Protein AF-A0A0D2E0C4-F1 (afdb_monomer_lite)

Secondary structure (DSSP, 8-state):
----------------------HHHHHHHHHHHH---HHHHHHHHHH-TT-HHHHHHHHHHHHHTSHHHHHHHHHHHHHHHHHHHHHHHHHHHHHHHTTSTT--HHHHHHHHHHHHHHHHHHHHHHHHHHHHHHHHH-GGGGGSHHHHHHHHHHHHHHHHHHHHHHSS-GGGHHHHHHHHHHHHHHHHHHHHHHHHHHHHHHHHHHHHHHHHHHHHHHHHHHHHHHHHHHHHHHHHHTTSS------------------

Sequence (259 aa):
MADGERQPLIRSTPNTPLAPLLPSDRRFITALHRSEDFIACHVQKIHGADSWVWGLRHNLQRFLSSKWGHYFVIVLVAADISCIFADFLVSLHICEHGGDQGFDLHTWSQVNDVLGYMSLVFSCLFMAELLGSVFAFGFHYFATPFHTFDALVIITAFVIDLVLRAGPLEEAGSLVVVLRLWRVFKIIEEFSSGAEDELAELQERIEVLEKQKDDARKENEQLQMQLRLRSRGAGADGHMDGHAVHHGTTMPDGDGEAR

pLDDT: mean 72.2, std 17.62, range [35.94, 94.38]

Structure (mmCIF, N/CA/C/O backbone):
data_AF-A0A0D2E0C4-F1
#
_entry.id   AF-A0A0D2E0C4-F1
#
loop_
_atom_site.group_PDB
_atom_site.id
_atom_site.type_symbol
_atom_site.label_atom_id
_atom_site.label_alt_id
_atom_site.label_comp_id
_atom_site.label_asym_id
_atom_site.label_entity_id
_atom_site.label_seq_id
_atom_site.pdbx_PDB_ins_code
_atom_site.Cartn_x
_atom_site.Cartn_y
_atom_site.Cartn_z
_atom_site.occupancy
_atom_site.B_iso_or_equiv
_atom_site.auth_seq_id
_atom_site.auth_comp_id
_atom_site.auth_asym_id
_atom_site.auth_atom_id
_atom_site.pdbx_PDB_model_num
ATOM 1 N N . MET A 1 1 ? -62.879 -35.000 3.141 1.00 37.00 1 MET A N 1
ATOM 2 C CA . MET A 1 1 ? -62.308 -34.039 2.173 1.00 37.00 1 MET A CA 1
ATOM 3 C C . MET A 1 1 ? -61.812 -32.870 3.016 1.00 37.00 1 MET A C 1
ATOM 5 O O . MET A 1 1 ? -62.654 -32.207 3.596 1.00 37.00 1 MET A O 1
ATOM 9 N N . ALA A 1 2 ? -60.556 -32.901 3.485 1.00 39.12 2 ALA A N 1
ATOM 10 C CA . ALA A 1 2 ? -59.333 -32.451 2.782 1.00 39.12 2 ALA A CA 1
ATOM 11 C C . ALA A 1 2 ? -59.373 -30.923 2.575 1.00 39.12 2 ALA A C 1
ATOM 13 O O . ALA A 1 2 ? -60.381 -30.442 2.077 1.00 39.12 2 ALA A O 1
ATOM 14 N N . ASP A 1 3 ? -58.390 -30.084 2.901 1.00 39.53 3 ASP A N 1
ATOM 15 C CA . ASP A 1 3 ? -56.987 -30.175 3.358 1.00 39.53 3 ASP A CA 1
ATOM 16 C C . ASP A 1 3 ? -56.659 -28.703 3.767 1.00 39.53 3 ASP A C 1
ATOM 18 O O . ASP A 1 3 ? -57.180 -27.786 3.139 1.00 39.53 3 ASP A O 1
ATOM 22 N N . GLY A 1 4 ? -55.976 -28.336 4.852 1.00 36.69 4 GLY A N 1
ATOM 23 C CA . GLY A 1 4 ? -54.588 -28.673 5.152 1.00 36.69 4 GLY A CA 1
ATOM 24 C C . GLY A 1 4 ? -53.669 -27.463 4.921 1.00 36.69 4 GLY A C 1
ATOM 25 O O . GLY A 1 4 ? -52.863 -27.474 3.996 1.00 36.69 4 GLY A O 1
ATOM 26 N N . GLU A 1 5 ? -53.763 -26.420 5.759 1.00 44.31 5 GLU A N 1
ATOM 27 C CA . GLU A 1 5 ? -52.695 -25.413 5.875 1.00 44.31 5 GLU A CA 1
ATOM 28 C C . GLU A 1 5 ? -51.455 -26.102 6.474 1.00 44.31 5 GLU A C 1
ATOM 30 O O . GLU A 1 5 ? -51.445 -26.486 7.645 1.00 44.31 5 GLU A O 1
ATOM 35 N N . ARG A 1 6 ? -50.410 -26.315 5.667 1.00 39.69 6 ARG A N 1
ATOM 36 C CA . ARG A 1 6 ? -49.101 -26.779 6.144 1.00 39.69 6 ARG A CA 1
ATOM 37 C C . ARG A 1 6 ? -48.140 -25.599 6.248 1.00 39.69 6 ARG A C 1
ATOM 39 O O . ARG A 1 6 ? -47.428 -25.294 5.297 1.00 39.69 6 ARG A O 1
ATOM 46 N N . GLN A 1 7 ? -48.062 -25.002 7.433 1.00 44.81 7 GLN A N 1
ATOM 47 C CA . GLN A 1 7 ? -46.844 -24.330 7.889 1.00 44.81 7 GLN A CA 1
ATOM 48 C C . GLN A 1 7 ? -45.914 -25.393 8.504 1.00 44.81 7 GLN A C 1
ATOM 50 O O . GLN A 1 7 ? -46.375 -26.200 9.318 1.00 44.81 7 GLN A O 1
ATOM 55 N N . PRO A 1 8 ? -44.626 -25.471 8.125 1.00 39.41 8 PRO A N 1
ATOM 56 C CA . PRO A 1 8 ? -43.719 -26.441 8.717 1.00 39.41 8 PRO A CA 1
ATOM 57 C C . PRO A 1 8 ? -43.347 -26.026 10.148 1.00 39.41 8 PRO A C 1
ATOM 59 O O . PRO A 1 8 ? -42.663 -25.032 10.379 1.00 39.41 8 PRO A O 1
ATOM 62 N N . LEU A 1 9 ? -43.799 -26.840 11.105 1.00 37.91 9 LEU A N 1
ATOM 63 C CA . LEU A 1 9 ? -43.365 -26.882 12.500 1.00 37.91 9 LEU A CA 1
ATOM 64 C C . LEU A 1 9 ? -41.832 -26.977 12.589 1.00 37.91 9 LEU A C 1
ATOM 66 O O . LEU A 1 9 ? -41.257 -28.054 12.413 1.00 37.91 9 LEU A O 1
ATOM 70 N N . ILE A 1 10 ? -41.169 -25.870 12.929 1.00 41.84 10 ILE A N 1
ATOM 71 C CA . ILE A 1 10 ? -39.807 -25.912 13.469 1.00 41.84 10 ILE A CA 1
ATOM 72 C C . ILE A 1 10 ? -39.918 -26.497 14.876 1.00 41.84 10 ILE A C 1
ATOM 74 O O . ILE A 1 10 ? -40.327 -25.842 15.833 1.00 41.84 10 ILE A O 1
ATOM 78 N N . ARG A 1 11 ? -39.602 -27.787 14.968 1.00 35.94 11 ARG A N 1
ATOM 79 C CA . ARG A 1 11 ? -39.507 -28.564 16.199 1.00 35.94 11 ARG A CA 1
ATOM 80 C C . ARG A 1 11 ? -38.418 -27.958 17.089 1.00 35.94 11 ARG A C 1
ATOM 82 O O . ARG A 1 11 ? -37.237 -28.217 16.884 1.00 35.94 11 ARG A O 1
ATOM 89 N N . SER A 1 12 ? -38.812 -27.164 18.077 1.00 38.31 12 SER A N 1
ATOM 90 C CA . SER A 1 12 ? -37.936 -26.725 19.159 1.00 38.31 12 SER A CA 1
ATOM 91 C C . SER A 1 12 ? -37.603 -27.924 20.050 1.00 38.31 12 SER A C 1
ATOM 93 O O . SER A 1 12 ? -38.413 -28.389 20.848 1.00 38.31 12 SER A O 1
ATOM 95 N N . THR A 1 13 ? -36.403 -28.475 19.888 1.00 38.06 13 THR A N 1
ATOM 96 C CA . THR A 1 13 ? -35.820 -29.408 20.855 1.00 38.06 13 THR A CA 1
ATOM 97 C C . THR A 1 13 ? -35.270 -28.605 22.037 1.00 38.06 13 THR A C 1
ATOM 99 O O . THR A 1 13 ? -34.376 -27.783 21.822 1.00 38.06 13 THR A O 1
ATOM 102 N N . PRO A 1 14 ? -35.757 -28.801 23.274 1.00 50.56 14 PRO A N 1
ATOM 103 C CA . PRO A 1 14 ? -35.136 -28.218 24.449 1.00 50.56 14 PRO A CA 1
ATOM 104 C C . PRO A 1 14 ? -33.983 -29.127 24.893 1.00 50.56 14 PRO A C 1
ATOM 106 O O . PRO A 1 14 ? -34.123 -30.349 24.876 1.00 50.56 14 PRO A O 1
ATOM 109 N N . ASN A 1 15 ? -32.886 -28.517 25.344 1.00 40.34 15 ASN A N 1
ATOM 110 C CA . ASN A 1 15 ? -31.686 -29.133 25.936 1.00 40.34 15 ASN A CA 1
ATOM 111 C C . ASN A 1 15 ? -30.511 -29.406 24.983 1.00 40.34 15 ASN A C 1
ATOM 113 O O . ASN A 1 15 ? -30.126 -30.548 24.754 1.00 40.34 15 ASN A O 1
ATOM 117 N N . THR A 1 16 ? -29.841 -28.326 24.579 1.00 39.28 16 THR A N 1
ATOM 118 C CA . THR A 1 16 ? -28.377 -28.335 24.452 1.00 39.28 16 THR A CA 1
ATOM 119 C C . THR A 1 16 ? -27.851 -27.198 25.331 1.00 39.28 16 THR A C 1
ATOM 121 O O . THR A 1 16 ? -28.257 -26.055 25.104 1.00 39.28 16 THR A O 1
ATOM 124 N N . PRO A 1 17 ? -27.015 -27.449 26.356 1.00 40.09 17 PRO A N 1
ATOM 125 C CA . PRO A 1 17 ? -26.375 -26.371 27.097 1.00 40.09 17 PRO A CA 1
ATOM 126 C C . PRO A 1 17 ? -25.483 -25.599 26.122 1.00 40.09 17 PRO A C 1
ATOM 128 O O . PRO A 1 17 ? -24.488 -26.121 25.622 1.00 40.09 17 PRO A O 1
ATOM 131 N N . LEU A 1 18 ? -25.898 -24.375 25.796 1.00 46.81 18 LEU A N 1
ATOM 132 C CA . LEU A 1 18 ? -25.139 -23.458 24.962 1.00 46.81 18 LEU A CA 1
ATOM 133 C C . LEU A 1 18 ? -23.842 -23.150 25.719 1.00 46.81 18 LEU A C 1
ATOM 135 O O . LEU A 1 18 ? -23.865 -22.437 26.724 1.00 46.81 18 LEU A O 1
ATOM 139 N N . ALA A 1 19 ? -22.726 -23.740 25.291 1.00 48.12 19 ALA A N 1
ATOM 140 C CA . ALA A 1 19 ? -21.418 -23.366 25.807 1.00 48.12 19 ALA A CA 1
ATOM 141 C C . ALA A 1 19 ? -21.258 -21.840 25.657 1.00 48.12 19 ALA A C 1
ATOM 143 O O . ALA A 1 19 ? -21.639 -21.299 24.612 1.00 48.12 19 ALA A O 1
ATOM 144 N N . PRO A 1 20 ? -20.753 -21.123 26.677 1.00 53.50 20 PRO A N 1
ATOM 145 C CA . PRO A 1 20 ? -20.540 -19.690 26.566 1.00 53.50 20 PRO A CA 1
ATOM 146 C C . PRO A 1 20 ? -19.490 -19.449 25.480 1.00 53.50 20 PRO A C 1
ATOM 148 O O . PRO A 1 20 ? -18.313 -19.756 25.655 1.00 53.50 20 PRO A O 1
ATOM 151 N N . LEU A 1 21 ? -19.947 -18.955 24.329 1.00 48.81 21 LEU A N 1
ATOM 152 C CA . LEU A 1 21 ? -19.091 -18.548 23.220 1.00 48.81 21 LEU A CA 1
ATOM 153 C C . LEU A 1 21 ? -18.062 -17.538 23.735 1.00 48.81 21 LEU A C 1
ATOM 155 O O . LEU A 1 21 ? -18.414 -16.610 24.470 1.00 48.81 21 LEU A O 1
ATOM 159 N N . LEU A 1 22 ? -16.801 -17.713 23.337 1.00 54.25 22 LEU A N 1
ATOM 160 C CA . LEU A 1 22 ? -15.751 -16.751 23.644 1.00 54.25 22 LEU A CA 1
ATOM 161 C C . LEU A 1 22 ? -16.148 -15.365 23.098 1.00 54.25 22 LEU A C 1
ATOM 163 O O . LEU A 1 22 ? -16.785 -15.280 22.043 1.00 54.25 22 LEU A O 1
ATOM 167 N N . PRO A 1 23 ? -15.769 -14.260 23.766 1.00 51.91 23 PRO A N 1
ATOM 168 C CA . PRO A 1 23 ? -16.080 -12.910 23.294 1.00 51.91 23 PRO A CA 1
ATOM 169 C C . PRO A 1 23 ? -15.618 -12.647 21.851 1.00 51.91 23 PRO A C 1
ATOM 171 O O . PRO A 1 23 ? -16.303 -11.942 21.112 1.00 51.91 23 PRO A O 1
ATOM 174 N N . SER A 1 24 ? -14.510 -13.271 21.429 1.00 49.31 24 SER A N 1
ATOM 175 C CA . SER A 1 24 ? -13.998 -13.244 20.053 1.00 49.31 24 SER A CA 1
ATOM 176 C C . SER A 1 24 ? -14.966 -13.872 19.048 1.00 49.31 24 SER A C 1
ATOM 178 O O . SER A 1 24 ? -15.249 -13.274 18.013 1.00 49.31 24 SER A O 1
ATOM 180 N N . ASP A 1 25 ? -15.535 -15.032 19.379 1.00 48.97 25 ASP A N 1
ATOM 181 C CA . ASP A 1 25 ? -16.479 -15.750 18.516 1.00 48.97 25 ASP A CA 1
ATOM 182 C C . ASP A 1 25 ? -17.815 -15.019 18.455 1.00 48.97 25 ASP A C 1
ATOM 184 O O . ASP A 1 25 ? -18.460 -14.964 17.411 1.00 48.97 25 ASP A O 1
ATOM 188 N N . ARG A 1 26 ? -18.215 -14.388 19.565 1.00 56.12 26 ARG A N 1
ATOM 189 C CA . ARG A 1 26 ? -19.420 -13.564 19.610 1.00 56.12 26 ARG A CA 1
ATOM 190 C C . ARG A 1 26 ? -19.282 -12.345 18.703 1.00 56.12 26 ARG A C 1
ATOM 192 O O . ARG A 1 26 ? -20.197 -12.111 17.924 1.00 56.12 26 ARG A O 1
ATOM 199 N N . ARG A 1 27 ? -18.140 -11.638 18.750 1.00 55.59 27 ARG A N 1
ATOM 200 C CA . ARG A 1 27 ? -17.817 -10.509 17.853 1.00 55.59 27 ARG A CA 1
ATOM 201 C C . ARG A 1 27 ? -17.739 -10.949 16.387 1.00 55.59 27 ARG A C 1
ATOM 203 O O . ARG A 1 27 ? -18.267 -10.253 15.527 1.00 55.59 27 ARG A O 1
ATOM 210 N N . PHE A 1 28 ? -17.154 -12.113 16.105 1.00 53.31 28 PHE A N 1
ATOM 211 C CA . PHE A 1 28 ? -17.089 -12.689 14.758 1.00 53.31 28 PHE A CA 1
ATOM 212 C C . PHE A 1 28 ? -18.483 -13.025 14.202 1.00 53.31 28 PHE A C 1
ATOM 214 O O . PHE A 1 28 ? -18.795 -12.686 13.062 1.00 53.31 28 PHE A O 1
ATOM 221 N N . ILE A 1 29 ? -19.360 -13.621 15.019 1.00 51.50 29 ILE A N 1
ATOM 222 C CA . ILE A 1 29 ? -20.739 -13.955 14.632 1.00 51.50 29 ILE A CA 1
ATOM 223 C C . ILE A 1 29 ? -21.597 -12.692 14.463 1.00 51.50 29 ILE A C 1
ATOM 225 O O . ILE A 1 29 ? -22.372 -12.619 13.511 1.00 51.50 29 ILE A O 1
ATOM 229 N N . THR A 1 30 ? -21.459 -11.669 15.317 1.00 51.22 30 THR A N 1
ATOM 230 C CA . THR A 1 30 ? -22.164 -10.391 15.100 1.00 51.22 30 THR A CA 1
ATOM 231 C C . THR A 1 30 ? -21.617 -9.604 13.914 1.00 51.22 30 THR A C 1
ATOM 233 O O . THR A 1 30 ? -22.407 -8.952 13.238 1.00 51.22 30 THR A O 1
ATOM 236 N N . ALA A 1 31 ? -20.318 -9.684 13.607 1.00 52.56 31 ALA A N 1
ATOM 237 C CA . ALA A 1 31 ? -19.752 -9.117 12.381 1.00 52.56 31 ALA A CA 1
ATOM 238 C C . ALA A 1 31 ? -20.298 -9.826 11.128 1.00 52.56 31 ALA A C 1
ATOM 240 O O . ALA A 1 31 ? -20.704 -9.164 10.176 1.00 52.56 31 ALA A O 1
ATOM 241 N N . LEU A 1 32 ? -20.410 -11.159 11.165 1.00 47.16 32 LEU A N 1
ATOM 242 C CA . LEU A 1 32 ? -21.036 -11.953 10.102 1.00 47.16 32 LEU A CA 1
ATOM 243 C C . LEU A 1 32 ? -22.525 -11.628 9.916 1.00 47.16 32 LEU A C 1
ATOM 245 O O . LEU A 1 32 ? -22.989 -11.538 8.787 1.00 47.16 32 LEU A O 1
ATOM 249 N N . HIS A 1 33 ? -23.277 -11.432 11.002 1.00 46.91 33 HIS A N 1
ATOM 250 C CA . HIS A 1 33 ? -24.722 -11.176 10.940 1.00 46.91 33 HIS A CA 1
ATOM 251 C C . HIS A 1 33 ? -25.076 -9.708 10.628 1.00 46.91 33 HIS A C 1
ATOM 253 O O . HIS A 1 33 ? -26.214 -9.410 10.271 1.00 46.91 33 HIS A O 1
ATOM 259 N N . ARG A 1 34 ? -24.121 -8.778 10.776 1.00 46.72 34 ARG A N 1
ATOM 260 C CA . ARG A 1 34 ? -24.272 -7.352 10.428 1.00 46.72 34 ARG A CA 1
ATOM 261 C C . ARG A 1 34 ? -23.794 -7.020 9.008 1.00 46.72 34 ARG A C 1
ATOM 263 O O . ARG A 1 34 ? -24.075 -5.933 8.513 1.00 46.72 34 ARG A O 1
ATOM 270 N N . SER A 1 35 ? -23.102 -7.950 8.356 1.00 45.84 35 SER A N 1
ATOM 271 C CA . SER A 1 35 ? -22.686 -7.856 6.959 1.00 45.84 35 SER A CA 1
ATOM 272 C C . SER A 1 35 ? -23.867 -8.185 6.034 1.00 45.84 35 SER A C 1
ATOM 274 O O . SER A 1 35 ? -23.939 -9.246 5.419 1.00 45.84 35 SER A O 1
ATOM 276 N N . GLU A 1 36 ? -24.819 -7.258 5.897 1.00 49.66 36 GLU A N 1
ATOM 277 C CA . GLU A 1 36 ? -25.631 -7.178 4.673 1.00 49.66 36 GLU A CA 1
ATOM 278 C C . GLU A 1 36 ? -24.767 -6.595 3.544 1.00 49.66 36 GLU A C 1
ATOM 280 O O . GLU A 1 36 ? -25.018 -5.519 2.999 1.00 49.66 36 GLU A O 1
ATOM 285 N N . ASP A 1 37 ? -23.688 -7.296 3.203 1.00 55.41 37 ASP A N 1
ATOM 286 C CA . ASP A 1 37 ? -22.802 -6.888 2.127 1.00 55.41 37 ASP A CA 1
ATOM 287 C C . ASP A 1 37 ? -23.529 -7.099 0.800 1.00 55.41 37 ASP A C 1
ATOM 289 O O . ASP A 1 37 ? -23.698 -8.226 0.327 1.00 55.41 37 ASP A O 1
ATOM 293 N N . PHE A 1 38 ? -23.909 -6.002 0.146 1.00 51.91 38 PHE A N 1
ATOM 294 C CA . PHE A 1 38 ? -24.471 -6.015 -1.207 1.00 51.91 38 PHE A CA 1
ATOM 295 C C . PHE A 1 38 ? -23.622 -6.864 -2.174 1.00 51.91 38 PHE A C 1
ATOM 297 O O . PHE A 1 38 ? -24.174 -7.583 -3.001 1.00 51.91 38 PHE A O 1
ATOM 304 N N . ILE A 1 39 ? -22.288 -6.875 -2.019 1.00 55.22 39 ILE A N 1
ATOM 305 C CA . ILE A 1 39 ? -21.378 -7.741 -2.789 1.00 55.22 39 ILE A CA 1
ATOM 306 C C . ILE A 1 39 ? -21.570 -9.222 -2.448 1.00 55.22 39 ILE A C 1
ATOM 308 O O . ILE A 1 39 ? -21.606 -10.036 -3.362 1.00 55.22 39 ILE A O 1
ATOM 312 N N . ALA A 1 40 ? -21.709 -9.598 -1.175 1.00 55.16 40 ALA A N 1
ATOM 313 C CA . ALA A 1 40 ? -21.922 -10.993 -0.789 1.00 55.16 40 ALA A CA 1
ATOM 314 C C . ALA A 1 40 ? -23.257 -11.513 -1.340 1.00 55.16 40 ALA A C 1
ATOM 316 O O . ALA A 1 40 ? -23.298 -12.583 -1.945 1.00 55.16 40 ALA A O 1
ATOM 317 N N . CYS A 1 41 ? -24.317 -10.705 -1.240 1.00 55.56 41 CYS A N 1
ATOM 318 C CA . CYS A 1 41 ? -25.621 -11.018 -1.816 1.00 55.56 41 CYS A CA 1
ATOM 319 C C . CYS A 1 41 ? -25.558 -11.092 -3.352 1.00 55.56 41 CYS A C 1
ATOM 321 O O . CYS A 1 41 ? -26.089 -12.027 -3.944 1.00 55.56 41 CYS A O 1
ATOM 323 N N . HIS A 1 42 ? -24.852 -10.172 -4.017 1.00 59.91 42 HIS A N 1
ATOM 324 C CA . HIS A 1 42 ? -24.729 -10.144 -5.478 1.00 59.91 42 HIS A CA 1
ATOM 325 C C . HIS A 1 42 ? -23.837 -11.271 -6.026 1.00 59.91 42 HIS A C 1
ATOM 327 O O . HIS A 1 42 ? -24.188 -11.910 -7.013 1.00 59.91 42 HIS A O 1
ATOM 333 N N . VAL A 1 43 ? -22.719 -11.585 -5.365 1.00 57.78 43 VAL A N 1
ATOM 334 C CA . VAL A 1 43 ? -21.838 -12.712 -5.721 1.00 57.78 43 VAL A CA 1
ATOM 335 C C . VAL A 1 43 ? -22.563 -14.036 -5.506 1.00 57.78 43 VAL A C 1
ATOM 337 O O . VAL A 1 43 ? -22.545 -14.880 -6.397 1.00 57.78 43 VAL A O 1
ATOM 340 N N . GLN A 1 44 ? -23.266 -14.205 -4.385 1.00 57.34 44 GLN A N 1
ATOM 341 C CA . GLN A 1 44 ? -24.061 -15.406 -4.126 1.00 57.34 44 GLN A CA 1
ATOM 342 C C . GLN A 1 44 ? -25.241 -15.537 -5.101 1.00 57.34 44 GLN A C 1
ATOM 344 O O . GLN A 1 44 ? -25.545 -16.640 -5.547 1.00 57.34 44 GLN A O 1
ATOM 349 N N . LYS A 1 45 ? -25.863 -14.418 -5.490 1.00 56.25 45 LYS A N 1
ATOM 350 C CA . LYS A 1 45 ? -26.969 -14.375 -6.456 1.00 56.25 45 LYS A CA 1
ATOM 351 C C . LYS A 1 45 ? -26.531 -14.632 -7.901 1.00 56.25 45 LYS A C 1
ATOM 353 O O . LYS A 1 45 ? -27.318 -15.191 -8.656 1.00 56.25 45 LYS A O 1
ATOM 358 N N . ILE A 1 46 ? -25.313 -14.241 -8.291 1.00 59.00 46 ILE A N 1
ATOM 359 C CA . ILE A 1 46 ? -24.796 -14.448 -9.656 1.00 59.00 46 ILE A CA 1
ATOM 360 C C . ILE A 1 46 ? -24.059 -15.782 -9.800 1.00 59.00 46 ILE A C 1
ATOM 362 O O . ILE A 1 46 ? -24.215 -16.443 -10.820 1.00 59.00 46 ILE A O 1
ATOM 366 N N . HIS A 1 47 ? -23.250 -16.178 -8.816 1.00 58.28 47 HIS A N 1
ATOM 367 C CA . HIS A 1 47 ? -22.340 -17.319 -8.950 1.00 58.28 47 HIS A CA 1
ATOM 368 C C . HIS A 1 47 ? -22.725 -18.544 -8.098 1.00 58.28 47 HIS A C 1
ATOM 370 O O . HIS A 1 47 ? -22.197 -19.624 -8.343 1.00 58.28 47 HIS A O 1
ATOM 376 N N . GLY A 1 48 ? -23.655 -18.425 -7.143 1.00 50.31 48 GLY A N 1
ATOM 377 C CA . GLY A 1 48 ? -24.027 -19.523 -6.241 1.00 50.31 48 GLY A CA 1
ATOM 378 C C . GLY A 1 48 ? -22.991 -19.789 -5.136 1.00 50.31 48 GLY A C 1
ATOM 379 O O . GLY A 1 48 ? -21.831 -19.389 -5.235 1.00 50.31 48 GLY A O 1
ATOM 380 N N . ALA A 1 49 ? -23.420 -20.453 -4.057 1.00 54.69 49 ALA A N 1
ATOM 381 C CA . ALA A 1 49 ? -22.598 -20.708 -2.863 1.00 54.69 49 ALA A CA 1
ATOM 382 C C . ALA A 1 49 ? -21.393 -21.639 -3.117 1.00 54.69 49 ALA A C 1
ATOM 384 O O . ALA A 1 49 ? -20.418 -21.594 -2.372 1.00 54.69 49 ALA A O 1
ATOM 385 N N . ASP A 1 50 ? -21.432 -22.417 -4.203 1.00 55.69 50 ASP A N 1
ATOM 386 C CA . ASP A 1 50 ? -20.393 -23.389 -4.572 1.00 55.69 50 ASP A CA 1
ATOM 387 C C . ASP A 1 50 ? -19.338 -22.806 -5.533 1.00 55.69 50 ASP A C 1
ATOM 389 O O . ASP A 1 50 ? -18.469 -23.518 -6.039 1.00 55.69 50 ASP A O 1
ATOM 393 N N . SER A 1 51 ? -19.408 -21.504 -5.825 1.00 61.56 51 SER A N 1
ATOM 394 C CA . SER A 1 51 ? -18.486 -20.857 -6.755 1.00 61.56 51 SER A CA 1
ATOM 395 C C . SER A 1 51 ? -17.092 -20.670 -6.168 1.00 61.56 51 SER A C 1
ATOM 397 O O . SER A 1 51 ? -16.918 -20.201 -5.040 1.00 61.56 51 SER A O 1
ATOM 399 N N . TRP A 1 52 ? -16.081 -20.916 -7.004 1.00 62.53 52 TRP A N 1
ATOM 400 C CA . TRP A 1 52 ? -14.674 -20.619 -6.723 1.00 62.53 52 TRP A CA 1
ATOM 401 C C . TRP A 1 52 ? -14.454 -19.175 -6.244 1.00 62.53 52 TRP A C 1
ATOM 403 O O . TRP A 1 52 ? -13.606 -18.933 -5.392 1.00 62.53 52 TRP A O 1
ATOM 413 N N . VAL A 1 53 ? -15.270 -18.230 -6.718 1.00 65.12 53 VAL A N 1
ATOM 414 C CA . VAL A 1 53 ? -15.228 -16.812 -6.325 1.00 65.12 53 VAL A CA 1
ATOM 415 C C . VAL A 1 53 ? -15.578 -16.622 -4.843 1.00 65.12 53 VAL A C 1
ATOM 417 O O . VAL A 1 53 ? -14.967 -15.800 -4.160 1.00 65.12 53 VAL A O 1
ATOM 420 N N . TRP A 1 54 ? -16.525 -17.408 -4.321 1.00 63.62 54 TRP A N 1
ATOM 421 C CA . TRP A 1 54 ? -16.924 -17.365 -2.913 1.00 63.62 54 TRP A CA 1
ATOM 422 C C . TRP A 1 54 ? -15.843 -17.986 -2.015 1.00 63.62 54 TRP A C 1
ATOM 424 O O . TRP A 1 54 ? -15.484 -17.418 -0.983 1.00 63.62 54 TRP A O 1
ATOM 434 N N . GLY A 1 55 ? -15.233 -19.091 -2.462 1.00 64.50 55 GLY A N 1
ATOM 435 C CA . GLY A 1 55 ? -14.071 -19.696 -1.800 1.00 64.50 55 GLY A CA 1
ATOM 436 C C . GLY A 1 55 ? -12.836 -18.785 -1.797 1.00 64.50 55 GLY A C 1
ATOM 437 O O . GLY A 1 55 ? -12.167 -18.654 -0.771 1.00 64.50 55 GLY A O 1
ATOM 438 N N . LEU A 1 56 ? -12.566 -18.097 -2.912 1.00 70.56 56 LEU A N 1
ATOM 439 C CA . LEU A 1 56 ? -11.485 -17.117 -3.020 1.00 70.56 56 LEU A CA 1
ATOM 440 C C . LEU A 1 56 ? -11.710 -15.941 -2.065 1.00 70.56 56 LEU A C 1
ATOM 442 O O . LEU A 1 56 ? -10.774 -15.565 -1.365 1.00 70.56 56 LEU A O 1
ATOM 446 N N . ARG A 1 57 ? -12.944 -15.420 -1.964 1.00 70.19 57 ARG A N 1
ATOM 447 C CA . ARG A 1 57 ? -13.308 -14.368 -0.996 1.00 70.19 57 ARG A CA 1
ATOM 448 C C . ARG A 1 57 ? -13.018 -14.800 0.434 1.00 70.19 57 ARG A C 1
ATOM 450 O O . ARG A 1 57 ? -12.366 -14.069 1.170 1.00 70.19 57 ARG A O 1
ATOM 457 N N . HIS A 1 58 ? -13.483 -15.987 0.819 1.00 67.69 58 HIS A N 1
ATOM 458 C CA . HIS A 1 58 ? -13.340 -16.477 2.187 1.00 67.69 58 HIS A CA 1
ATOM 459 C C . HIS A 1 58 ? -11.869 -16.728 2.555 1.00 67.69 58 HIS A C 1
ATOM 461 O O . HIS A 1 58 ? -11.444 -16.422 3.669 1.00 67.69 58 HIS A O 1
ATOM 467 N N . ASN A 1 59 ? -11.068 -17.219 1.603 1.00 71.00 59 ASN A N 1
ATOM 468 C CA . ASN A 1 59 ? -9.625 -17.383 1.777 1.00 71.00 59 ASN A CA 1
ATOM 469 C C . ASN A 1 59 ? -8.888 -16.041 1.855 1.00 71.00 59 ASN A C 1
ATOM 471 O O . ASN A 1 59 ? -8.037 -15.885 2.728 1.00 71.00 59 ASN A O 1
ATOM 475 N N . LEU A 1 60 ? -9.230 -15.066 1.006 1.00 70.19 60 LEU A N 1
ATOM 476 C CA . LEU A 1 60 ? -8.662 -13.714 1.064 1.00 70.19 60 LEU A CA 1
ATOM 477 C C . LEU A 1 60 ? -9.005 -13.020 2.375 1.00 70.19 60 LEU A C 1
ATOM 479 O O . LEU A 1 60 ? -8.131 -12.434 2.995 1.00 70.19 60 LEU A O 1
ATOM 483 N N . GLN A 1 61 ? -10.250 -13.133 2.831 1.00 69.25 61 GLN A N 1
ATOM 484 C CA . GLN A 1 61 ? -10.683 -12.560 4.099 1.00 69.25 61 GLN A CA 1
ATOM 485 C C . GLN A 1 61 ? -9.925 -13.190 5.274 1.00 69.25 61 GLN A C 1
ATOM 487 O O . GLN A 1 61 ? -9.463 -12.475 6.158 1.00 69.25 61 GLN A O 1
ATOM 492 N N . ARG A 1 62 ? -9.707 -14.513 5.256 1.00 69.44 62 ARG A N 1
ATOM 493 C CA . ARG A 1 62 ? -8.850 -15.192 6.242 1.00 69.44 62 ARG A CA 1
ATOM 494 C C . ARG A 1 62 ? -7.389 -14.760 6.165 1.00 69.44 62 ARG A C 1
ATOM 496 O O . ARG A 1 62 ? -6.740 -14.673 7.201 1.00 69.44 62 ARG A O 1
ATOM 503 N N . PHE A 1 63 ? -6.867 -14.532 4.963 1.00 75.12 63 PHE A N 1
ATOM 504 C CA . PHE A 1 63 ? -5.477 -14.137 4.752 1.00 75.12 63 PHE A CA 1
ATOM 505 C C . PHE A 1 63 ? -5.226 -12.685 5.175 1.00 75.12 63 PHE A C 1
ATOM 507 O O . PHE A 1 63 ? -4.313 -12.437 5.956 1.00 75.12 63 PHE A O 1
ATOM 514 N N . LEU A 1 64 ? -6.075 -11.752 4.738 1.00 72.38 64 LEU A N 1
ATOM 515 C CA . LEU A 1 64 ? -6.003 -10.325 5.066 1.00 72.38 64 LEU A CA 1
ATOM 516 C C . LEU A 1 64 ? -6.311 -10.045 6.539 1.00 72.38 64 LEU A C 1
ATOM 518 O O . LEU A 1 64 ? -5.669 -9.196 7.136 1.00 72.38 64 LEU A O 1
ATOM 522 N N . SER A 1 65 ? -7.232 -10.796 7.154 1.00 67.50 65 SER A N 1
ATOM 523 C CA . SER A 1 65 ? -7.505 -10.700 8.597 1.00 67.50 65 SER A CA 1
ATOM 524 C C . SER A 1 65 ? -6.424 -11.366 9.463 1.00 67.50 65 SER A C 1
ATOM 526 O O . SER A 1 65 ? -6.484 -11.286 10.691 1.00 67.50 65 SER A O 1
ATOM 528 N N . SER A 1 66 ? -5.472 -12.082 8.861 1.00 76.94 66 SER A N 1
ATOM 529 C CA . SER A 1 66 ? -4.399 -12.760 9.582 1.00 76.94 66 SER A CA 1
ATOM 530 C C . SER A 1 66 ? -3.185 -11.851 9.734 1.00 76.94 66 SER A C 1
ATOM 532 O O . SER A 1 66 ? -2.880 -11.031 8.871 1.00 76.94 66 SER A O 1
ATOM 534 N N . LYS A 1 67 ? -2.400 -12.086 10.791 1.00 75.31 67 LYS A N 1
ATOM 535 C CA . LYS A 1 67 ? -1.087 -11.446 10.998 1.00 75.31 67 LYS A CA 1
ATOM 536 C C . LYS A 1 67 ? -0.184 -11.593 9.771 1.00 75.31 67 LYS A C 1
ATOM 538 O O . LYS A 1 67 ? 0.566 -10.685 9.442 1.00 75.31 67 LYS A O 1
ATOM 543 N N . TRP A 1 68 ? -0.299 -12.720 9.069 1.00 75.88 68 TRP A N 1
ATOM 544 C CA . TRP A 1 68 ? 0.442 -12.982 7.838 1.00 75.88 68 TRP A CA 1
ATOM 545 C C . TRP A 1 68 ? 0.098 -12.014 6.699 1.00 75.88 68 TRP A C 1
ATOM 547 O O . TRP A 1 68 ? 1.006 -11.630 5.970 1.00 75.88 68 TRP A O 1
ATOM 557 N N . GLY A 1 69 ? -1.164 -11.586 6.572 1.00 77.56 69 GLY A N 1
ATOM 558 C CA . GLY A 1 69 ? -1.583 -10.594 5.580 1.00 77.56 69 GLY A CA 1
ATOM 559 C C . GLY A 1 69 ? -0.948 -9.230 5.839 1.00 77.56 69 GLY A C 1
ATOM 560 O O . GLY A 1 69 ? -0.332 -8.666 4.942 1.00 77.56 69 GLY A O 1
ATOM 561 N N . HIS A 1 70 ? -0.985 -8.749 7.085 1.00 82.25 70 HIS A N 1
ATOM 562 C CA . HIS A 1 70 ? -0.336 -7.485 7.455 1.00 82.25 70 HIS A CA 1
ATOM 563 C C . HIS A 1 70 ? 1.181 -7.507 7.214 1.00 82.25 70 HIS A C 1
ATOM 565 O O . HIS A 1 70 ? 1.719 -6.585 6.604 1.00 82.25 70 HIS A O 1
ATOM 571 N N . TYR A 1 71 ? 1.883 -8.573 7.626 1.00 85.62 71 TYR A N 1
ATOM 572 C CA . TYR A 1 71 ? 3.318 -8.703 7.341 1.00 85.62 71 TYR A CA 1
ATOM 573 C C . TYR A 1 71 ? 3.608 -8.757 5.839 1.00 85.62 71 TYR A C 1
ATOM 575 O O . TYR A 1 71 ? 4.589 -8.166 5.395 1.00 85.62 71 TYR A O 1
ATOM 583 N N . PHE A 1 72 ? 2.761 -9.429 5.055 1.00 87.12 72 PHE A N 1
ATOM 584 C CA . PHE A 1 72 ? 2.902 -9.483 3.603 1.00 87.12 72 PHE A CA 1
ATOM 585 C C . PHE A 1 72 ? 2.836 -8.086 2.970 1.00 87.12 72 PHE A C 1
ATOM 587 O O . PHE A 1 72 ? 3.731 -7.743 2.202 1.00 87.12 72 PHE A O 1
ATOM 594 N N . VAL A 1 73 ? 1.850 -7.263 3.342 1.00 85.94 73 VAL A N 1
ATOM 595 C CA . VAL A 1 73 ? 1.704 -5.886 2.830 1.00 85.94 73 VAL A CA 1
ATOM 596 C C . VAL A 1 73 ? 2.907 -5.018 3.202 1.00 85.94 73 VAL A C 1
ATOM 598 O O . VAL A 1 73 ? 3.478 -4.340 2.348 1.00 85.94 73 VAL A O 1
ATOM 601 N N . ILE A 1 74 ? 3.358 -5.085 4.459 1.00 88.62 74 ILE A N 1
ATOM 602 C CA . ILE A 1 74 ? 4.524 -4.323 4.932 1.00 88.62 74 ILE A CA 1
ATOM 603 C C . ILE A 1 74 ? 5.788 -4.713 4.155 1.00 88.62 74 ILE A C 1
ATOM 605 O O . ILE A 1 74 ? 6.537 -3.844 3.707 1.00 88.62 74 ILE A O 1
ATOM 609 N N . VAL A 1 75 ? 6.024 -6.015 3.971 1.00 90.56 75 VAL A N 1
ATOM 610 C CA . VAL A 1 75 ? 7.173 -6.518 3.204 1.00 90.56 75 VAL A CA 1
ATOM 611 C C . VAL A 1 75 ? 7.084 -6.088 1.740 1.00 90.56 75 VAL A C 1
ATOM 613 O O . VAL A 1 75 ? 8.099 -5.701 1.163 1.00 90.56 75 VAL A O 1
ATOM 616 N N . LEU A 1 76 ? 5.887 -6.107 1.149 1.00 90.19 76 LEU A N 1
ATOM 617 C CA . LEU A 1 76 ? 5.663 -5.697 -0.235 1.00 90.19 76 LEU A CA 1
ATOM 618 C C . LEU A 1 76 ? 5.976 -4.207 -0.443 1.00 90.19 76 LEU A C 1
ATOM 620 O O . LEU A 1 76 ? 6.705 -3.865 -1.373 1.00 90.19 76 LEU A O 1
ATOM 624 N N . VAL A 1 77 ? 5.504 -3.328 0.449 1.00 89.88 77 VAL A N 1
ATOM 625 C CA . VAL A 1 77 ? 5.816 -1.886 0.401 1.00 89.88 77 VAL A CA 1
ATOM 626 C C . VAL A 1 77 ? 7.302 -1.621 0.636 1.00 89.88 77 VAL A C 1
ATOM 628 O O . VAL A 1 77 ? 7.902 -0.820 -0.080 1.00 89.88 77 VAL A O 1
ATOM 631 N N . ALA A 1 78 ? 7.936 -2.322 1.579 1.00 91.25 78 ALA A N 1
ATOM 632 C CA . ALA A 1 78 ? 9.375 -2.194 1.799 1.00 91.25 78 ALA A CA 1
ATOM 633 C C . ALA A 1 78 ? 10.191 -2.612 0.560 1.00 91.25 78 ALA A C 1
ATOM 635 O O . ALA A 1 78 ? 11.174 -1.951 0.210 1.00 91.25 78 ALA A O 1
ATOM 636 N N . ALA A 1 79 ? 9.775 -3.681 -0.125 1.00 92.31 79 ALA A N 1
ATOM 637 C CA . ALA A 1 79 ? 10.405 -4.139 -1.358 1.00 92.31 79 ALA A CA 1
ATOM 638 C C . ALA A 1 79 ? 10.225 -3.137 -2.512 1.00 92.31 79 ALA A C 1
ATOM 640 O O . ALA A 1 79 ? 11.196 -2.870 -3.219 1.00 92.31 79 ALA A O 1
ATOM 641 N N . ASP A 1 80 ? 9.041 -2.535 -2.674 1.00 90.75 80 ASP A N 1
ATOM 642 C CA . ASP A 1 80 ? 8.801 -1.497 -3.691 1.00 90.75 80 ASP A CA 1
ATOM 643 C C . ASP A 1 80 ? 9.679 -0.263 -3.467 1.00 90.75 80 ASP A C 1
ATOM 645 O O . ASP A 1 80 ? 10.377 0.155 -4.388 1.00 90.75 80 ASP A O 1
ATOM 649 N N . ILE A 1 81 ? 9.747 0.259 -2.236 1.00 90.44 81 ILE A N 1
ATOM 650 C CA . ILE A 1 81 ? 10.622 1.398 -1.901 1.00 90.44 81 ILE A CA 1
ATOM 651 C C . ILE A 1 81 ? 12.086 1.057 -2.189 1.00 90.44 81 ILE A C 1
ATOM 653 O O . ILE A 1 81 ? 12.816 1.870 -2.755 1.00 90.44 81 ILE A O 1
ATOM 657 N N . SER A 1 82 ? 12.511 -0.159 -1.841 1.00 92.00 82 SER A N 1
ATOM 658 C CA . SER A 1 82 ? 13.870 -0.631 -2.126 1.00 92.00 82 SER A CA 1
ATOM 659 C C . SER A 1 82 ? 14.148 -0.684 -3.631 1.00 92.00 82 SER A C 1
ATOM 661 O O . SER A 1 82 ? 15.241 -0.324 -4.062 1.00 92.00 82 SER A O 1
ATOM 663 N N . CYS A 1 83 ? 13.165 -1.081 -4.443 1.00 90.75 83 CYS A N 1
ATOM 664 C CA . CYS A 1 83 ? 13.298 -1.122 -5.898 1.00 90.75 83 CYS A CA 1
ATOM 665 C C . CYS A 1 83 ? 13.307 0.272 -6.528 1.00 90.75 83 CYS A C 1
ATOM 667 O O . CYS A 1 83 ? 14.126 0.508 -7.407 1.00 90.75 83 CYS A O 1
ATOM 669 N N . ILE A 1 84 ? 12.474 1.208 -6.058 1.00 89.44 84 ILE A N 1
ATOM 670 C CA . ILE A 1 84 ? 12.528 2.620 -6.483 1.00 89.44 84 ILE A CA 1
ATOM 671 C C . ILE A 1 84 ? 13.904 3.208 -6.174 1.00 89.44 84 ILE A C 1
ATOM 673 O O . ILE A 1 84 ? 14.497 3.904 -6.995 1.00 89.44 84 ILE A O 1
ATOM 677 N N . PHE A 1 85 ? 14.430 2.922 -4.984 1.00 91.62 85 PHE A N 1
ATOM 678 C CA . PHE A 1 85 ? 15.749 3.395 -4.596 1.00 91.62 85 PHE A CA 1
ATOM 679 C C . PHE A 1 85 ? 16.850 2.792 -5.476 1.00 91.62 85 PHE A C 1
ATOM 681 O O . PHE A 1 85 ? 17.741 3.511 -5.921 1.00 91.62 85 PHE A O 1
ATOM 688 N N . ALA A 1 86 ? 16.771 1.494 -5.778 1.00 93.31 86 ALA A N 1
ATOM 689 C CA . ALA A 1 86 ? 17.697 0.844 -6.698 1.00 93.31 86 ALA A CA 1
ATOM 690 C C . ALA A 1 86 ? 17.609 1.434 -8.118 1.00 93.31 86 ALA A C 1
ATOM 692 O O . ALA A 1 86 ? 18.645 1.651 -8.738 1.00 93.31 86 ALA A O 1
ATOM 693 N N . ASP A 1 87 ? 16.406 1.748 -8.601 1.00 9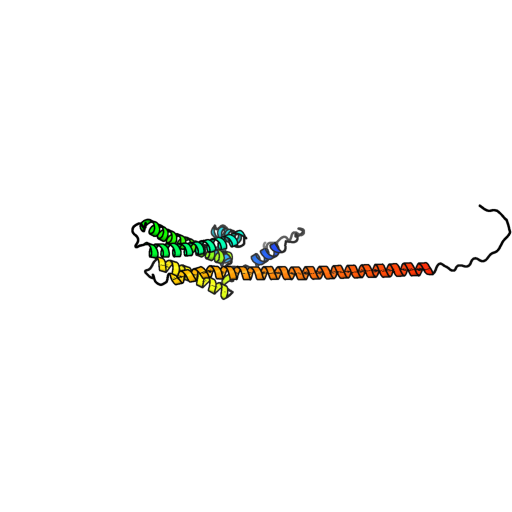0.31 87 ASP A N 1
ATOM 694 C CA . ASP A 1 87 ? 16.164 2.342 -9.923 1.00 90.31 87 ASP A CA 1
ATOM 695 C C . ASP A 1 87 ? 16.792 3.737 -10.019 1.00 90.31 87 ASP A C 1
ATOM 697 O O . ASP A 1 87 ? 17.532 4.042 -10.957 1.00 90.31 87 ASP A O 1
ATOM 701 N N . PHE A 1 88 ? 16.613 4.542 -8.967 1.00 90.50 88 PHE A N 1
ATOM 702 C CA . PHE A 1 88 ? 17.274 5.835 -8.820 1.00 90.50 88 PHE A CA 1
ATOM 703 C C . PHE A 1 88 ? 18.804 5.708 -8.810 1.00 90.50 88 PHE A C 1
ATOM 705 O O . PHE A 1 88 ? 19.482 6.456 -9.513 1.00 90.50 88 PHE A O 1
ATOM 712 N N . LEU A 1 89 ? 19.363 4.757 -8.050 1.00 93.19 89 LEU A N 1
ATOM 713 C CA . LEU A 1 89 ? 20.811 4.534 -7.999 1.00 93.19 89 LEU A CA 1
ATOM 714 C C . LEU A 1 89 ? 21.379 4.076 -9.346 1.00 93.19 89 LEU A C 1
ATOM 716 O O . LEU A 1 89 ? 22.436 4.556 -9.750 1.00 93.19 89 LEU A O 1
ATOM 720 N N . VAL A 1 90 ? 20.691 3.171 -10.044 1.00 91.81 90 VAL A N 1
ATOM 721 C CA . VAL A 1 90 ? 21.096 2.690 -11.372 1.00 91.81 90 VAL A CA 1
ATOM 722 C C . VAL A 1 90 ? 21.048 3.832 -12.385 1.00 91.81 90 VAL A C 1
ATOM 724 O O . VAL A 1 90 ? 22.024 4.045 -13.104 1.00 91.81 90 VAL A O 1
ATOM 727 N N . SER A 1 91 ? 19.972 4.619 -12.385 1.00 89.50 91 SER A N 1
ATOM 728 C CA . SER A 1 91 ? 19.828 5.801 -13.242 1.00 89.50 91 SER A CA 1
ATOM 729 C C . SER A 1 91 ? 20.930 6.834 -12.988 1.00 89.50 91 SER A C 1
ATOM 731 O O . SER A 1 91 ? 21.542 7.342 -13.930 1.00 89.50 91 SER A O 1
ATOM 733 N N . LEU A 1 92 ? 21.231 7.113 -11.714 1.00 91.44 92 LEU A N 1
ATOM 734 C CA . LEU A 1 92 ? 22.310 8.018 -11.319 1.00 91.44 92 LEU A CA 1
ATOM 735 C C . LEU A 1 92 ? 23.672 7.496 -11.795 1.00 91.44 92 LEU A C 1
ATOM 737 O O . LEU A 1 92 ? 24.453 8.243 -12.380 1.00 91.44 92 LEU A O 1
ATOM 741 N N . HIS A 1 93 ? 23.940 6.205 -11.590 1.00 89.44 93 HIS A N 1
ATOM 742 C CA . HIS A 1 93 ? 25.200 5.575 -11.969 1.00 89.44 93 HIS A CA 1
ATOM 743 C C . HIS A 1 93 ? 25.429 5.598 -13.488 1.00 89.44 93 HIS A C 1
ATOM 745 O O . HIS A 1 93 ? 26.531 5.914 -13.937 1.00 89.44 93 HIS A O 1
ATOM 751 N N . ILE A 1 94 ? 24.385 5.332 -14.284 1.00 88.81 94 ILE A N 1
ATOM 752 C CA . ILE A 1 94 ? 24.426 5.445 -15.752 1.00 88.81 94 ILE A CA 1
ATOM 753 C C . ILE A 1 94 ? 24.721 6.890 -16.180 1.00 88.81 94 ILE A C 1
ATOM 755 O O . ILE A 1 94 ? 25.521 7.104 -17.090 1.00 88.81 94 ILE A O 1
ATOM 759 N N . CYS A 1 95 ? 24.113 7.882 -15.522 1.00 88.62 95 CYS A N 1
ATOM 760 C CA . CYS A 1 95 ? 24.345 9.294 -15.826 1.00 88.62 95 CYS A CA 1
ATOM 761 C C . CYS A 1 95 ? 25.776 9.749 -15.486 1.00 88.62 95 CYS A C 1
ATOM 763 O O . CYS A 1 95 ? 26.345 10.556 -16.217 1.00 88.62 95 CYS A O 1
ATOM 765 N N . GLU A 1 96 ? 26.352 9.253 -14.388 1.00 89.81 96 GLU A N 1
ATOM 766 C CA . GLU A 1 96 ? 27.685 9.652 -13.918 1.00 89.81 96 GLU A CA 1
ATOM 767 C C . GLU A 1 96 ? 28.816 8.999 -14.728 1.00 89.81 96 GLU A C 1
ATOM 769 O O . GLU A 1 96 ? 29.760 9.680 -15.121 1.00 89.81 96 GLU A O 1
ATOM 774 N N . HIS A 1 97 ? 28.710 7.699 -15.027 1.00 85.69 97 HIS A N 1
ATOM 775 C CA . HIS A 1 97 ? 29.784 6.920 -15.664 1.00 85.69 97 HIS A CA 1
ATOM 776 C C . HIS A 1 97 ? 29.560 6.631 -17.157 1.00 85.69 97 HIS A C 1
ATOM 778 O O . HIS A 1 97 ? 30.414 6.027 -17.805 1.00 85.69 97 HIS A O 1
ATOM 784 N N . GLY A 1 98 ? 28.448 7.079 -17.748 1.00 78.81 98 GLY A N 1
ATOM 785 C CA . GLY A 1 98 ? 28.111 6.800 -19.150 1.00 78.81 98 GLY A CA 1
ATOM 786 C C . GLY A 1 98 ? 29.107 7.341 -20.190 1.00 78.81 98 GLY A C 1
ATOM 787 O O . GLY A 1 98 ? 29.070 6.910 -21.340 1.00 78.81 98 GLY A O 1
ATOM 788 N N . GLY A 1 99 ? 29.995 8.267 -19.807 1.00 77.00 99 GLY A N 1
ATOM 789 C CA . GLY A 1 99 ? 31.029 8.844 -20.677 1.00 77.00 99 GLY A CA 1
ATOM 790 C C . GLY A 1 99 ? 32.427 8.225 -20.550 1.00 77.00 99 GLY A C 1
ATOM 791 O O . GLY A 1 99 ? 33.323 8.635 -21.290 1.00 77.00 99 GLY A O 1
ATOM 792 N N . ASP A 1 100 ? 32.635 7.278 -19.631 1.00 85.62 100 ASP A N 1
ATOM 793 C CA . ASP A 1 100 ? 33.970 6.783 -19.279 1.00 85.62 100 ASP A CA 1
ATOM 794 C C . ASP A 1 100 ? 34.420 5.590 -20.143 1.00 85.62 100 ASP A C 1
ATOM 796 O O . ASP A 1 100 ? 33.641 4.699 -20.498 1.00 85.62 100 ASP A O 1
ATOM 800 N N . GLN A 1 101 ? 35.713 5.549 -20.487 1.00 64.75 101 GLN A N 1
ATOM 801 C CA . GLN A 1 101 ? 36.284 4.477 -21.312 1.00 64.75 101 GLN A CA 1
ATOM 802 C C . GLN A 1 101 ? 36.466 3.197 -20.481 1.00 64.75 101 GLN A C 1
ATOM 804 O O . GLN A 1 101 ? 37.503 2.987 -19.858 1.00 64.75 101 GLN A O 1
ATOM 809 N N . GLY A 1 102 ? 35.441 2.343 -20.476 1.00 72.38 102 GLY A N 1
ATOM 810 C CA . GLY A 1 102 ? 35.421 1.066 -19.749 1.00 72.38 102 GLY A CA 1
ATOM 811 C C . GLY A 1 102 ? 34.080 0.730 -19.091 1.00 72.38 102 GLY A C 1
ATOM 812 O O . GLY A 1 102 ? 33.962 -0.316 -18.459 1.00 72.38 102 GLY A O 1
ATOM 813 N N . PHE A 1 103 ? 33.074 1.600 -19.221 1.00 80.50 103 PHE A N 1
ATOM 814 C CA . PHE A 1 103 ? 31.752 1.377 -18.650 1.00 80.50 103 PHE A CA 1
ATOM 815 C C . PHE A 1 103 ? 30.907 0.410 -19.496 1.00 80.50 103 PHE A C 1
ATOM 817 O O . PHE A 1 103 ? 30.603 0.682 -20.660 1.00 80.50 103 PHE A O 1
ATOM 824 N N . ASP A 1 104 ? 30.465 -0.698 -18.894 1.00 82.12 104 ASP A N 1
ATOM 825 C CA . ASP A 1 104 ? 29.554 -1.667 -19.519 1.00 82.12 104 ASP A CA 1
ATOM 826 C C . ASP A 1 104 ? 28.107 -1.142 -19.554 1.00 82.12 104 ASP A C 1
ATOM 828 O O . ASP A 1 104 ? 27.209 -1.643 -18.870 1.00 82.12 104 ASP A O 1
ATOM 832 N N . LEU A 1 105 ? 27.865 -0.128 -20.390 1.00 83.81 105 LEU A N 1
ATOM 833 C CA . LEU A 1 105 ? 26.558 0.514 -20.576 1.00 83.81 105 LEU A CA 1
ATOM 834 C C . LEU A 1 105 ? 25.444 -0.501 -20.885 1.00 83.81 105 LEU A C 1
ATOM 836 O O . LEU A 1 105 ? 24.317 -0.353 -20.420 1.00 83.81 105 LEU A O 1
ATOM 840 N N . HIS A 1 106 ? 25.764 -1.562 -21.633 1.00 85.44 106 HIS A N 1
ATOM 841 C CA . HIS A 1 106 ? 24.803 -2.603 -21.993 1.00 85.44 106 HIS A CA 1
ATOM 842 C C . HIS A 1 106 ? 24.267 -3.356 -20.768 1.00 85.44 106 HIS A C 1
ATOM 844 O O . HIS A 1 106 ? 23.060 -3.560 -20.655 1.00 85.44 106 HIS A O 1
ATOM 850 N N . THR A 1 107 ? 25.141 -3.724 -19.829 1.00 88.44 107 THR A N 1
ATOM 851 C CA . THR A 1 107 ? 24.760 -4.459 -18.616 1.00 88.44 107 THR A CA 1
ATOM 852 C C . THR A 1 107 ? 23.906 -3.589 -17.697 1.00 88.44 107 THR A C 1
ATOM 854 O O . THR A 1 107 ? 22.870 -4.033 -17.209 1.00 88.44 107 THR A O 1
ATOM 857 N N . TRP A 1 108 ? 24.290 -2.324 -17.502 1.00 88.94 108 TRP A N 1
ATOM 858 C CA . TRP A 1 108 ? 23.527 -1.395 -16.663 1.00 88.94 108 TRP A CA 1
ATOM 859 C C . TRP A 1 108 ? 22.174 -1.018 -17.275 1.00 88.94 108 TRP A C 1
ATOM 861 O O . TRP A 1 108 ? 21.193 -0.912 -16.544 1.00 88.94 108 TRP A O 1
ATOM 871 N N . SER A 1 109 ? 22.086 -0.910 -18.604 1.00 87.94 109 SER A N 1
ATOM 872 C CA . SER A 1 109 ? 20.807 -0.726 -19.301 1.00 87.94 109 SER A CA 1
ATOM 873 C C . SER A 1 109 ? 19.875 -1.923 -19.103 1.00 87.94 109 SER A C 1
ATOM 875 O O . SER A 1 109 ? 18.695 -1.728 -18.837 1.00 87.94 109 SER A O 1
ATOM 877 N N . GLN A 1 110 ? 20.388 -3.158 -19.168 1.00 90.88 110 GLN A N 1
ATOM 878 C CA . GLN A 1 110 ? 19.577 -4.351 -18.887 1.00 90.88 110 GLN A CA 1
ATOM 879 C C . GLN A 1 110 ? 19.067 -4.368 -17.444 1.00 90.88 110 GLN A C 1
ATOM 881 O O . GLN A 1 110 ? 17.917 -4.726 -17.199 1.00 90.88 110 GLN A O 1
ATOM 886 N N . VAL A 1 111 ? 19.909 -3.977 -16.481 1.00 91.38 111 VAL A N 1
ATOM 887 C CA . VAL A 1 111 ? 19.502 -3.858 -15.075 1.00 91.38 111 VAL A CA 1
ATOM 888 C C . VAL A 1 111 ? 18.386 -2.822 -14.935 1.00 91.38 111 VAL A C 1
ATOM 890 O O . VAL A 1 111 ? 17.370 -3.125 -14.315 1.00 91.38 111 VAL A O 1
ATOM 893 N N . ASN A 1 112 ? 18.526 -1.653 -15.563 1.00 90.19 112 ASN A N 1
ATOM 894 C CA . ASN A 1 112 ? 17.495 -0.615 -15.578 1.00 90.19 112 ASN A CA 1
ATOM 895 C C . ASN A 1 112 ? 16.163 -1.126 -16.160 1.00 90.19 112 ASN A C 1
ATOM 897 O O . ASN A 1 112 ? 15.111 -0.951 -15.549 1.00 90.19 112 ASN A O 1
ATOM 901 N N . ASP A 1 113 ? 16.204 -1.848 -17.284 1.00 89.25 113 ASP A N 1
ATOM 902 C CA . ASP A 1 113 ? 15.006 -2.443 -17.890 1.00 89.25 113 ASP A CA 1
ATOM 903 C C . ASP A 1 113 ? 14.334 -3.451 -16.944 1.00 89.25 113 ASP A C 1
ATOM 905 O O . ASP A 1 113 ? 13.114 -3.430 -16.755 1.00 89.25 113 ASP A O 1
ATOM 909 N N . VAL A 1 114 ? 15.122 -4.320 -16.300 1.00 92.38 114 VAL A N 1
ATOM 910 C CA . VAL A 1 114 ? 14.617 -5.299 -15.325 1.00 92.38 114 VAL A CA 1
ATOM 911 C C . VAL A 1 114 ? 13.992 -4.602 -14.119 1.00 92.38 114 VAL A C 1
ATOM 913 O O . VAL A 1 114 ? 12.909 -5.003 -13.695 1.00 92.38 114 VAL A O 1
ATOM 916 N N . LEU A 1 115 ? 14.615 -3.552 -13.581 1.00 90.12 115 LEU A N 1
ATOM 917 C CA . LEU A 1 115 ? 14.049 -2.763 -12.483 1.00 90.12 115 LEU A CA 1
ATOM 918 C C . LEU A 1 115 ? 12.734 -2.088 -12.901 1.00 90.12 115 LEU A C 1
ATOM 920 O O . LEU A 1 115 ? 11.758 -2.119 -12.143 1.00 90.12 115 LEU A O 1
ATOM 924 N N . GLY A 1 116 ? 12.658 -1.607 -14.143 1.00 85.50 116 GLY A N 1
ATOM 925 C CA . GLY A 1 116 ? 11.430 -1.131 -14.771 1.00 85.50 116 GLY A CA 1
ATOM 926 C C . GLY A 1 116 ? 10.312 -2.180 -14.747 1.00 85.50 116 GLY A C 1
ATOM 927 O O . GLY A 1 116 ? 9.206 -1.886 -14.279 1.00 85.50 116 GLY A O 1
ATOM 928 N N . TYR A 1 117 ? 10.588 -3.421 -15.160 1.00 88.69 117 TYR A N 1
ATOM 929 C CA . TYR A 1 117 ? 9.618 -4.524 -15.089 1.00 88.69 117 TYR A CA 1
ATOM 930 C C . TYR A 1 117 ? 9.260 -4.913 -13.652 1.00 88.69 117 TYR A C 1
ATOM 932 O O . TYR A 1 117 ? 8.085 -5.115 -13.348 1.00 88.69 117 TYR A O 1
ATOM 940 N N . MET A 1 118 ? 10.234 -4.979 -12.745 1.00 90.56 118 MET A N 1
ATOM 941 C CA . MET A 1 118 ? 9.984 -5.292 -11.335 1.00 90.56 118 MET A CA 1
ATOM 942 C C . MET A 1 118 ? 9.058 -4.254 -10.697 1.00 90.56 118 MET A C 1
ATOM 944 O O . MET A 1 118 ? 8.111 -4.614 -10.001 1.00 90.56 118 MET A O 1
ATOM 948 N N . SER A 1 119 ? 9.251 -2.972 -11.011 1.00 85.25 119 SER A N 1
ATOM 949 C CA . SER A 1 119 ? 8.376 -1.896 -10.541 1.00 85.25 119 SER A CA 1
ATOM 950 C C . SER A 1 119 ? 6.928 -2.037 -11.049 1.00 85.25 119 SER A C 1
ATOM 952 O O . SER A 1 119 ? 5.992 -1.642 -10.348 1.00 85.25 119 SER A O 1
ATOM 954 N N . LEU A 1 120 ? 6.724 -2.612 -12.246 1.00 86.19 120 LEU A N 1
ATOM 955 C CA . LEU A 1 120 ? 5.391 -2.939 -12.769 1.00 86.19 120 LEU A CA 1
ATOM 956 C C . LEU A 1 120 ? 4.778 -4.093 -11.986 1.00 86.19 120 LEU A C 1
ATOM 958 O O . LEU A 1 120 ? 3.613 -4.030 -11.605 1.00 86.19 120 LEU A O 1
ATOM 962 N N . VAL A 1 121 ? 5.564 -5.142 -11.738 1.00 90.50 121 VAL A N 1
ATOM 963 C CA . VAL A 1 121 ? 5.116 -6.304 -10.967 1.00 90.50 121 VAL A CA 1
ATOM 964 C C . VAL A 1 121 ? 4.658 -5.866 -9.580 1.00 90.50 121 VAL A C 1
ATOM 966 O O . VAL A 1 121 ? 3.556 -6.234 -9.179 1.00 90.50 121 VAL A O 1
ATOM 969 N N . PHE A 1 122 ? 5.426 -5.023 -8.885 1.00 88.06 122 PHE A N 1
ATOM 970 C CA . PHE A 1 122 ? 5.003 -4.471 -7.596 1.00 88.06 122 PHE A CA 1
ATOM 971 C C . PHE A 1 122 ? 3.719 -3.646 -7.717 1.00 88.06 122 PHE A C 1
ATOM 973 O O . PHE A 1 122 ? 2.788 -3.877 -6.951 1.00 88.06 122 PHE A O 1
ATOM 980 N N . SER A 1 123 ? 3.593 -2.784 -8.731 1.00 84.56 123 SER A N 1
ATOM 981 C CA . SER A 1 123 ? 2.352 -2.029 -8.981 1.00 84.56 123 SER A CA 1
ATOM 982 C C . SER A 1 123 ? 1.134 -2.936 -9.207 1.00 84.56 123 SER A C 1
ATOM 984 O O . SER A 1 123 ? 0.059 -2.680 -8.662 1.00 84.56 123 SER A O 1
ATOM 986 N N . CYS A 1 124 ? 1.295 -4.034 -9.948 1.00 86.88 124 CYS A N 1
ATOM 987 C CA . CYS A 1 124 ? 0.254 -5.044 -10.144 1.00 86.88 124 CYS A CA 1
ATOM 988 C C . CYS A 1 124 ? -0.087 -5.790 -8.848 1.00 86.88 124 CYS A C 1
ATOM 990 O O . CYS A 1 124 ? -1.264 -6.022 -8.575 1.00 86.88 124 CYS A O 1
ATOM 992 N N . LEU A 1 125 ? 0.916 -6.149 -8.040 1.00 87.94 125 LEU A N 1
ATOM 993 C CA . LEU A 1 125 ? 0.709 -6.793 -6.742 1.00 87.94 125 LEU A CA 1
ATOM 994 C C . LEU A 1 125 ? -0.037 -5.869 -5.773 1.00 87.94 125 LEU A C 1
ATOM 996 O O . LEU A 1 125 ? -0.966 -6.329 -5.118 1.00 87.94 125 LEU A O 1
ATOM 1000 N N . PHE A 1 126 ? 0.272 -4.569 -5.751 1.00 83.69 126 PHE A N 1
ATOM 1001 C CA . PHE A 1 126 ? -0.474 -3.588 -4.955 1.00 83.69 126 PHE A CA 1
ATOM 1002 C C . PHE A 1 126 ? -1.909 -3.398 -5.437 1.00 83.69 126 PHE A C 1
ATOM 1004 O O . PHE A 1 126 ? -2.821 -3.256 -4.625 1.00 83.69 126 PHE A O 1
ATOM 1011 N N . MET A 1 127 ? -2.138 -3.395 -6.752 1.00 83.31 127 MET A N 1
ATOM 1012 C CA . MET A 1 127 ? -3.499 -3.349 -7.283 1.00 83.31 127 MET A CA 1
ATOM 1013 C C . MET A 1 127 ? -4.278 -4.611 -6.888 1.00 83.31 127 MET A C 1
ATOM 1015 O O . MET A 1 127 ? -5.428 -4.516 -6.468 1.00 83.31 127 MET A O 1
ATOM 1019 N N . ALA A 1 128 ? -3.652 -5.788 -6.962 1.00 84.00 128 ALA A N 1
ATOM 1020 C CA . ALA A 1 128 ? -4.265 -7.043 -6.537 1.00 84.00 128 ALA A CA 1
ATOM 1021 C C . ALA A 1 128 ? -4.551 -7.074 -5.026 1.00 84.00 128 ALA A C 1
ATOM 1023 O O . ALA A 1 128 ? -5.614 -7.539 -4.622 1.00 84.00 128 ALA A O 1
ATOM 1024 N N . GLU A 1 129 ? -3.643 -6.550 -4.204 1.00 82.94 129 GLU A N 1
ATOM 1025 C CA . GLU A 1 129 ? -3.835 -6.371 -2.764 1.00 82.94 129 GLU A CA 1
ATOM 1026 C C . GLU A 1 129 ? -5.028 -5.452 -2.477 1.00 82.94 129 GLU A C 1
ATOM 1028 O O . GLU A 1 129 ? -5.937 -5.847 -1.748 1.00 82.94 129 GLU A O 1
ATOM 1033 N N . LEU A 1 130 ? -5.087 -4.272 -3.108 1.00 76.62 130 LEU A N 1
ATOM 1034 C CA . LEU A 1 130 ? -6.207 -3.343 -2.956 1.00 76.62 130 LEU A CA 1
ATOM 1035 C C . LEU A 1 130 ? -7.530 -3.997 -3.353 1.00 76.62 130 LEU A C 1
ATOM 1037 O O . LEU A 1 130 ? -8.503 -3.927 -2.601 1.00 76.62 130 LEU A O 1
ATOM 1041 N N . LEU A 1 131 ? -7.580 -4.619 -4.535 1.00 79.19 131 LEU A N 1
ATOM 1042 C CA . LEU A 1 131 ? -8.775 -5.315 -5.007 1.00 79.19 131 LEU A CA 1
ATOM 1043 C C . LEU A 1 131 ? -9.165 -6.426 -4.040 1.00 79.19 131 LEU A C 1
ATOM 1045 O O . LEU A 1 131 ? -10.349 -6.593 -3.767 1.00 79.19 131 LEU A O 1
ATOM 1049 N N . GLY A 1 132 ? -8.186 -7.153 -3.505 1.00 75.81 132 GLY A N 1
ATOM 1050 C CA . GLY A 1 132 ? -8.404 -8.184 -2.505 1.00 75.81 132 GLY A CA 1
ATOM 1051 C C . GLY A 1 132 ? -9.035 -7.633 -1.229 1.00 75.81 132 GLY A C 1
ATOM 1052 O O . GLY A 1 132 ? -10.020 -8.195 -0.752 1.00 75.81 132 GLY A O 1
ATOM 1053 N N . SER A 1 133 ? -8.537 -6.504 -0.728 1.00 72.69 133 SER A N 1
ATOM 1054 C CA . SER A 1 133 ? -9.079 -5.814 0.447 1.00 72.69 133 SER A CA 1
ATOM 1055 C C . SER A 1 133 ? -10.492 -5.287 0.203 1.00 72.69 133 SER A C 1
ATOM 1057 O O . SER A 1 133 ? -11.399 -5.576 0.983 1.00 72.69 133 SER A O 1
ATOM 1059 N N . VAL A 1 134 ? -10.736 -4.613 -0.924 1.00 71.31 134 VAL A N 1
ATOM 1060 C CA . VAL A 1 134 ? -12.083 -4.146 -1.302 1.00 71.31 134 VAL A CA 1
ATOM 1061 C C . VAL A 1 134 ? -13.047 -5.325 -1.475 1.00 71.31 134 VAL A C 1
ATOM 1063 O O . VAL A 1 134 ? -14.208 -5.258 -1.070 1.00 71.31 134 VAL A O 1
ATOM 1066 N N . PHE A 1 135 ? -12.579 -6.435 -2.043 1.00 69.94 135 PHE A N 1
ATOM 1067 C CA . PHE A 1 135 ? -13.391 -7.630 -2.248 1.00 69.94 135 PHE A CA 1
ATOM 1068 C C . PHE A 1 135 ? -13.703 -8.374 -0.940 1.00 69.94 135 PHE A C 1
ATOM 1070 O O . PHE A 1 135 ? -14.801 -8.924 -0.803 1.00 69.94 135 PHE A O 1
ATOM 1077 N N . ALA A 1 136 ? -12.771 -8.372 0.018 1.00 66.94 136 ALA A N 1
ATOM 1078 C CA . ALA A 1 136 ? -12.926 -9.000 1.326 1.00 66.94 136 ALA A CA 1
ATOM 1079 C C . ALA A 1 136 ? -13.833 -8.192 2.272 1.00 66.94 136 ALA A C 1
ATOM 1081 O O . ALA A 1 136 ? -14.715 -8.781 2.896 1.00 66.94 136 ALA A O 1
ATOM 1082 N N . PHE A 1 137 ? -13.650 -6.868 2.353 1.00 63.78 137 PHE A N 1
ATOM 1083 C CA . PHE A 1 137 ? -14.363 -5.985 3.294 1.00 63.78 137 PHE A CA 1
ATOM 1084 C C . PHE A 1 137 ? -15.596 -5.282 2.695 1.00 63.78 137 PHE A C 1
ATOM 1086 O O . PHE A 1 137 ? -16.416 -4.726 3.423 1.00 63.78 137 PHE A O 1
ATOM 1093 N N . GLY A 1 138 ? -15.771 -5.340 1.374 1.00 63.22 138 GLY A N 1
ATOM 1094 C CA . GLY A 1 138 ? -16.970 -4.869 0.687 1.00 63.22 138 GLY A CA 1
ATOM 1095 C C . GLY A 1 138 ? -17.089 -3.348 0.530 1.00 63.22 138 GLY A C 1
ATOM 1096 O O . GLY A 1 138 ? -16.204 -2.573 0.880 1.00 63.22 138 GLY A O 1
ATOM 1097 N N . PHE A 1 139 ? -18.230 -2.903 -0.016 1.00 55.81 139 PHE A N 1
ATOM 1098 C CA . PHE A 1 139 ? -18.504 -1.482 -0.286 1.00 55.81 139 PHE A CA 1
ATOM 1099 C C . PHE A 1 139 ? -18.770 -0.639 0.975 1.00 55.81 139 PHE A C 1
ATOM 1101 O O . PHE A 1 139 ? -18.777 0.586 0.882 1.00 55.81 139 PHE A O 1
ATOM 1108 N N . HIS A 1 140 ? -18.966 -1.252 2.150 1.00 54.06 140 HIS A N 1
ATOM 1109 C CA . HIS A 1 140 ? -19.144 -0.511 3.407 1.00 54.06 140 HIS A CA 1
ATOM 1110 C C . HIS A 1 140 ? -17.877 0.265 3.809 1.00 54.06 140 HIS A C 1
ATOM 1112 O O . HIS A 1 140 ? -17.972 1.283 4.487 1.00 54.06 140 HIS A O 1
ATOM 1118 N N . TYR A 1 141 ? -16.709 -0.141 3.296 1.00 53.47 141 TYR A N 1
ATOM 1119 C CA . TYR A 1 141 ? -15.449 0.598 3.417 1.00 53.47 141 TYR A CA 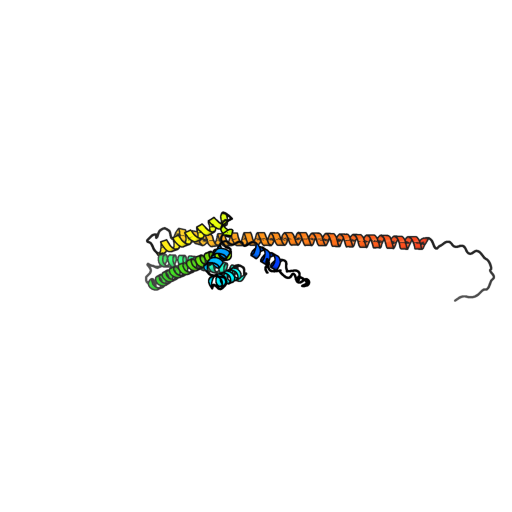1
ATOM 1120 C C . TYR A 1 141 ? -15.529 2.023 2.827 1.00 53.47 141 TYR A C 1
ATOM 1122 O O . TYR A 1 141 ? -14.893 2.942 3.331 1.00 53.47 141 TYR A O 1
ATOM 1130 N N . PHE A 1 142 ? -16.381 2.249 1.818 1.00 54.81 142 PHE A N 1
ATOM 1131 C CA . PHE A 1 142 ? -16.589 3.568 1.204 1.00 54.81 142 PHE A CA 1
ATOM 1132 C C . PHE A 1 142 ? -17.574 4.471 1.970 1.00 54.81 142 PHE A C 1
ATOM 1134 O O . PHE A 1 142 ? -17.839 5.594 1.545 1.00 54.81 142 PHE A O 1
ATOM 1141 N N . ALA A 1 143 ? -18.145 4.019 3.092 1.00 54.12 143 ALA A N 1
ATOM 1142 C CA . ALA A 1 143 ? -19.043 4.855 3.893 1.00 54.12 143 ALA A CA 1
ATOM 1143 C C . ALA A 1 143 ? -18.296 6.006 4.595 1.00 54.12 143 ALA A C 1
ATOM 1145 O O . ALA A 1 143 ? -18.891 7.049 4.875 1.00 54.12 143 ALA A O 1
ATOM 1146 N N . THR A 1 144 ? -16.990 5.842 4.830 1.00 63.12 144 THR A N 1
ATOM 1147 C CA . THR A 1 144 ? -16.120 6.887 5.376 1.00 63.12 144 THR A CA 1
ATOM 1148 C C . THR A 1 144 ? -15.432 7.642 4.228 1.00 63.12 144 THR A C 1
ATOM 1150 O O . THR A 1 144 ? -14.826 7.018 3.348 1.00 63.12 144 THR A O 1
ATOM 1153 N N . PRO A 1 145 ? -15.474 8.987 4.209 1.00 68.25 145 PRO A N 1
ATOM 1154 C CA . PRO A 1 145 ? -14.913 9.779 3.111 1.00 68.25 145 PRO A CA 1
ATOM 1155 C C . PRO A 1 145 ? -13.393 9.605 2.940 1.00 68.25 145 PRO A C 1
ATOM 1157 O O . PRO A 1 145 ? -12.906 9.658 1.813 1.00 68.25 145 PRO A O 1
ATOM 1160 N N . PHE A 1 146 ? -12.652 9.337 4.021 1.00 67.62 146 PHE A N 1
ATOM 1161 C CA . PHE A 1 146 ? -11.194 9.154 3.990 1.00 67.62 146 PHE A CA 1
ATOM 1162 C C . PHE A 1 146 ? -10.766 7.864 3.277 1.00 67.62 146 PHE A C 1
ATOM 1164 O O . PHE A 1 146 ? -9.942 7.911 2.368 1.00 67.62 146 PHE A O 1
ATOM 1171 N N . HIS A 1 147 ? -11.415 6.739 3.574 1.00 72.75 147 HIS A N 1
ATOM 1172 C CA . HIS A 1 147 ? -11.175 5.464 2.889 1.00 72.75 147 HIS A CA 1
ATOM 1173 C C . HIS A 1 147 ? -11.542 5.503 1.399 1.00 72.75 147 HIS A C 1
ATOM 1175 O O . HIS A 1 147 ? -10.876 4.894 0.561 1.00 72.75 147 HIS A O 1
ATOM 1181 N N . THR A 1 148 ? -12.581 6.266 1.051 1.00 72.69 148 THR A N 1
ATOM 1182 C CA . THR A 1 148 ? -12.968 6.496 -0.348 1.00 72.69 148 THR A CA 1
ATOM 1183 C C . THR A 1 148 ? -11.914 7.299 -1.102 1.00 72.69 148 THR A C 1
ATOM 1185 O O . THR A 1 148 ? -11.606 6.988 -2.254 1.00 72.69 148 THR A O 1
ATOM 1188 N N . PHE A 1 149 ? -11.347 8.318 -0.454 1.00 79.62 149 PHE A N 1
ATOM 1189 C CA . PHE A 1 149 ? -10.270 9.112 -1.028 1.00 79.62 149 PHE A CA 1
ATOM 1190 C C . PHE A 1 149 ? -8.992 8.285 -1.209 1.00 79.62 149 PHE A C 1
ATOM 1192 O O . PHE A 1 149 ? -8.433 8.313 -2.303 1.00 79.62 149 PHE A O 1
ATOM 1199 N N . ASP A 1 150 ? -8.586 7.494 -0.206 1.00 82.06 150 ASP A N 1
ATOM 1200 C CA . ASP A 1 150 ? -7.454 6.562 -0.326 1.00 82.06 150 ASP A CA 1
ATOM 1201 C C . ASP A 1 150 ? -7.625 5.667 -1.555 1.00 82.06 150 ASP A C 1
ATOM 1203 O O . ASP A 1 150 ? -6.803 5.707 -2.468 1.00 82.06 150 ASP A O 1
ATOM 1207 N N . ALA A 1 151 ? -8.748 4.948 -1.646 1.00 80.00 151 ALA A N 1
ATOM 1208 C CA . ALA A 1 151 ? -9.029 4.047 -2.759 1.00 80.00 151 ALA A CA 1
ATOM 1209 C C . ALA A 1 151 ? -8.968 4.748 -4.128 1.00 80.00 151 ALA A C 1
ATOM 1211 O O . ALA A 1 151 ? -8.413 4.195 -5.081 1.00 80.00 151 ALA A O 1
ATOM 1212 N N . LEU A 1 152 ? -9.481 5.978 -4.237 1.00 85.56 152 LEU A N 1
ATOM 1213 C CA . LEU A 1 152 ? -9.392 6.765 -5.468 1.00 85.56 152 LEU A CA 1
ATOM 1214 C C . LEU A 1 152 ? -7.942 7.128 -5.804 1.00 85.56 152 LEU A C 1
ATOM 1216 O O . LEU A 1 152 ? -7.546 7.000 -6.965 1.00 85.56 152 LEU A O 1
ATOM 1220 N N . VAL A 1 153 ? -7.144 7.541 -4.816 1.00 86.12 153 VAL A N 1
ATOM 1221 C CA . VAL A 1 153 ? -5.713 7.829 -4.995 1.00 86.12 153 VAL A CA 1
ATOM 1222 C C . VAL A 1 153 ? -4.968 6.573 -5.441 1.00 86.12 153 VAL A C 1
ATOM 1224 O O . VAL A 1 153 ? -4.180 6.638 -6.381 1.00 86.12 153 VAL A O 1
ATOM 1227 N N . ILE A 1 154 ? -5.259 5.411 -4.849 1.00 83.31 154 ILE A N 1
ATOM 1228 C CA . ILE A 1 154 ? -4.654 4.122 -5.217 1.00 83.31 154 ILE A CA 1
ATOM 1229 C C . ILE A 1 154 ? -4.968 3.754 -6.674 1.00 83.31 154 ILE A C 1
ATOM 1231 O O . ILE A 1 154 ? -4.060 3.387 -7.422 1.00 83.31 154 ILE A O 1
ATOM 1235 N N . ILE A 1 155 ? -6.234 3.868 -7.085 1.00 85.00 155 ILE A N 1
ATOM 1236 C CA . ILE A 1 155 ? -6.673 3.542 -8.449 1.00 85.00 155 ILE A CA 1
ATOM 1237 C C . ILE A 1 155 ? -6.068 4.521 -9.454 1.00 85.00 155 ILE A C 1
ATOM 1239 O O . ILE A 1 155 ? -5.508 4.104 -10.467 1.00 85.00 155 ILE A O 1
ATOM 1243 N N . THR A 1 156 ? -6.138 5.818 -9.155 1.00 87.12 156 THR A N 1
ATOM 1244 C CA . THR A 1 156 ? -5.568 6.870 -10.004 1.00 87.12 156 THR A CA 1
ATOM 1245 C C . THR A 1 156 ? -4.063 6.675 -10.156 1.00 87.12 156 THR A C 1
ATOM 1247 O O . THR A 1 156 ? -3.545 6.784 -11.265 1.00 87.12 156 THR A O 1
ATOM 1250 N N . ALA A 1 157 ? -3.372 6.290 -9.078 1.00 85.44 157 ALA A N 1
ATOM 1251 C CA . ALA A 1 157 ? -1.947 6.004 -9.107 1.00 85.44 157 ALA A CA 1
ATOM 1252 C C . ALA A 1 157 ? -1.580 4.885 -10.078 1.00 85.44 157 ALA A C 1
ATOM 1254 O O . ALA A 1 157 ? -0.641 5.020 -10.857 1.00 85.44 157 ALA A O 1
ATOM 1255 N N . PHE A 1 158 ? -2.343 3.795 -10.059 1.00 85.38 158 PHE A N 1
ATOM 1256 C CA . PHE A 1 158 ? -2.117 2.675 -10.961 1.00 85.38 158 PHE A CA 1
ATOM 1257 C C . PHE A 1 158 ? -2.423 3.022 -12.417 1.00 85.38 158 PHE A C 1
ATOM 1259 O O . PHE A 1 158 ? -1.678 2.634 -13.310 1.00 85.38 158 PHE A O 1
ATOM 1266 N N . VAL A 1 159 ? -3.498 3.773 -12.670 1.00 86.88 159 VAL A N 1
ATOM 1267 C CA . VAL A 1 159 ? -3.821 4.224 -14.030 1.00 86.88 159 VAL A CA 1
ATOM 1268 C C . VAL A 1 159 ? -2.706 5.118 -14.570 1.00 86.88 159 VAL A C 1
ATOM 1270 O O . VAL A 1 159 ? -2.291 4.934 -15.710 1.00 86.88 159 VAL A O 1
ATOM 1273 N N . ILE A 1 160 ? -2.183 6.037 -13.755 1.00 86.19 160 ILE A N 1
ATOM 1274 C CA . ILE A 1 160 ? -1.042 6.880 -14.127 1.00 86.19 160 ILE A CA 1
ATOM 1275 C C . ILE A 1 160 ? 0.201 6.020 -14.400 1.00 86.19 160 ILE A C 1
ATOM 1277 O O . ILE A 1 160 ? 0.832 6.212 -15.435 1.00 86.19 160 ILE A O 1
ATOM 1281 N N . ASP A 1 161 ? 0.513 5.035 -13.550 1.00 84.06 161 ASP A N 1
ATOM 1282 C CA . ASP A 1 161 ? 1.647 4.116 -13.753 1.00 84.06 161 ASP A CA 1
ATOM 1283 C C . ASP A 1 161 ? 1.518 3.316 -15.068 1.00 84.06 161 ASP A C 1
ATOM 1285 O O . ASP A 1 161 ? 2.486 3.203 -15.818 1.00 84.06 161 ASP A O 1
ATOM 1289 N N . LEU A 1 162 ? 0.317 2.842 -15.420 1.00 84.44 162 LEU A N 1
ATOM 1290 C CA . LEU A 1 162 ? 0.069 2.169 -16.701 1.00 84.44 162 LEU A CA 1
ATOM 1291 C C . LEU A 1 162 ? 0.187 3.112 -17.902 1.00 84.44 162 LEU A C 1
ATOM 1293 O O . LEU A 1 162 ? 0.798 2.756 -18.908 1.00 84.44 162 LEU A O 1
ATOM 1297 N N . VAL A 1 163 ? -0.407 4.303 -17.815 1.00 85.44 163 VAL A N 1
ATOM 1298 C CA . VAL A 1 163 ? -0.403 5.287 -18.907 1.00 85.44 163 VAL A CA 1
ATOM 1299 C C . VAL A 1 163 ? 1.013 5.786 -19.188 1.00 85.44 163 VAL A C 1
ATOM 1301 O O . VAL A 1 163 ? 1.373 5.948 -20.350 1.00 85.44 163 VAL A O 1
ATOM 1304 N N . LEU A 1 164 ? 1.831 5.969 -18.153 1.00 81.62 164 LEU A N 1
ATOM 1305 C CA . LEU A 1 164 ? 3.238 6.349 -18.286 1.00 81.62 164 LEU A CA 1
ATOM 1306 C C . LEU A 1 164 ? 4.081 5.303 -19.003 1.00 81.62 164 LEU A C 1
ATOM 1308 O O . LEU A 1 164 ? 4.988 5.652 -19.747 1.00 81.62 164 LEU A O 1
ATOM 1312 N N . ARG A 1 165 ? 3.769 4.022 -18.807 1.00 75.88 165 ARG A N 1
ATOM 1313 C CA . ARG A 1 165 ? 4.456 2.926 -19.499 1.00 75.88 165 ARG A CA 1
ATOM 1314 C C . ARG A 1 165 ? 3.928 2.701 -20.917 1.00 75.88 165 ARG A C 1
ATOM 1316 O O . ARG A 1 165 ? 4.658 2.191 -21.758 1.00 75.88 165 ARG A O 1
ATOM 1323 N N . ALA A 1 166 ? 2.659 3.026 -21.174 1.00 78.12 166 ALA A N 1
ATOM 1324 C CA . ALA A 1 166 ? 1.991 2.790 -22.457 1.00 78.12 166 ALA A CA 1
ATOM 1325 C C . ALA A 1 166 ? 2.036 3.988 -23.424 1.00 78.12 166 ALA A C 1
ATOM 1327 O O . ALA A 1 166 ? 1.757 3.820 -24.611 1.00 78.12 166 ALA A O 1
ATOM 1328 N N . GLY A 1 167 ? 2.338 5.192 -22.936 1.00 75.56 167 GLY A N 1
ATOM 1329 C CA . GLY A 1 167 ? 2.311 6.431 -23.711 1.00 75.56 167 GLY A CA 1
ATOM 1330 C C . GLY A 1 167 ? 3.571 7.287 -23.536 1.00 75.56 167 GLY A C 1
ATOM 1331 O O . GLY A 1 167 ? 4.410 6.995 -22.694 1.00 75.56 167 GLY A O 1
ATOM 1332 N N . PRO A 1 168 ? 3.702 8.380 -24.307 1.00 61.31 168 PRO A N 1
ATOM 1333 C CA . PRO A 1 168 ? 4.914 9.203 -24.367 1.00 61.31 168 PRO A CA 1
ATOM 1334 C C . PRO A 1 168 ? 5.012 10.246 -23.236 1.00 61.31 168 PRO A C 1
ATOM 1336 O O . PRO A 1 168 ? 5.670 11.270 -23.394 1.00 61.31 168 PRO A O 1
ATOM 1339 N N . LEU A 1 169 ? 4.313 10.052 -22.115 1.00 59.19 169 LEU A N 1
ATOM 1340 C CA . LEU A 1 169 ? 4.276 11.022 -21.015 1.00 59.19 169 LEU A CA 1
ATOM 1341 C C . LEU A 1 169 ? 5.530 10.899 -20.134 1.00 59.19 169 LEU A C 1
ATOM 1343 O O . LEU A 1 169 ? 5.436 10.589 -18.958 1.00 59.19 169 LEU A O 1
ATOM 1347 N N . GLU A 1 170 ? 6.719 11.164 -20.670 1.00 62.47 170 GLU A N 1
ATOM 1348 C CA . GLU A 1 170 ? 7.976 11.056 -19.904 1.00 62.47 170 GLU A CA 1
ATOM 1349 C C . GLU A 1 170 ? 8.018 11.990 -18.670 1.00 62.47 170 GLU A C 1
ATOM 1351 O O . GLU A 1 170 ? 8.720 11.724 -17.696 1.00 62.47 170 GLU A O 1
ATOM 1356 N N . GLU A 1 171 ? 7.202 13.050 -18.645 1.00 66.69 171 GLU A N 1
ATOM 1357 C CA . GLU A 1 171 ? 7.223 14.074 -17.591 1.00 66.69 171 GLU A CA 1
ATOM 1358 C C . GLU A 1 171 ? 6.570 13.652 -16.259 1.00 66.69 171 GLU A C 1
ATOM 1360 O O . GLU A 1 171 ? 6.885 14.220 -15.211 1.00 66.69 171 GLU A O 1
ATOM 1365 N N . ALA A 1 172 ? 5.682 12.650 -16.245 1.00 72.88 172 ALA A N 1
ATOM 1366 C CA . ALA A 1 172 ? 4.941 12.276 -15.030 1.00 72.88 172 ALA A CA 1
ATOM 1367 C C . ALA A 1 172 ? 5.599 11.150 -14.200 1.00 72.88 172 ALA A C 1
ATOM 1369 O O . ALA A 1 172 ? 5.016 10.687 -13.216 1.00 72.88 172 ALA A O 1
ATOM 1370 N N . GLY A 1 173 ? 6.846 10.772 -14.506 1.00 75.25 173 GLY A N 1
ATOM 1371 C CA . GLY A 1 173 ? 7.610 9.802 -13.708 1.00 75.25 173 GLY A CA 1
ATOM 1372 C C . GLY A 1 173 ? 7.767 10.206 -12.232 1.00 75.25 173 GLY A C 1
ATOM 1373 O O . GLY A 1 173 ? 7.645 9.371 -11.338 1.00 75.25 173 GLY A O 1
ATOM 1374 N N . SER A 1 174 ? 7.930 11.504 -11.948 1.00 81.62 174 SER A N 1
ATOM 1375 C CA . SER A 1 174 ? 8.016 12.019 -10.570 1.00 81.62 174 SER A CA 1
ATOM 1376 C C . SER A 1 174 ? 6.707 11.864 -9.784 1.00 81.62 174 SER A C 1
ATOM 1378 O O . SER A 1 174 ? 6.727 11.576 -8.585 1.00 81.62 174 SER A O 1
ATOM 1380 N N . LEU A 1 175 ? 5.560 11.995 -10.461 1.00 85.50 175 LEU A N 1
ATOM 1381 C CA . LEU A 1 175 ? 4.242 11.838 -9.855 1.00 85.50 175 LEU A CA 1
ATOM 1382 C C . LEU A 1 175 ? 4.018 10.389 -9.404 1.00 85.50 175 LEU A C 1
ATOM 1384 O O . LEU A 1 175 ? 3.475 10.173 -8.324 1.00 85.50 175 LEU A O 1
ATOM 1388 N N . VAL A 1 176 ? 4.498 9.402 -10.170 1.00 82.75 176 VAL A N 1
ATOM 1389 C CA . VAL A 1 176 ? 4.436 7.980 -9.780 1.00 82.75 176 VAL A CA 1
ATOM 1390 C C . VAL A 1 176 ? 5.147 7.730 -8.463 1.00 82.75 176 VAL A C 1
ATOM 1392 O O . VAL A 1 176 ? 4.593 7.050 -7.605 1.00 82.75 176 VAL A O 1
ATOM 1395 N N . VAL A 1 177 ? 6.335 8.302 -8.263 1.00 84.69 177 VAL A N 1
ATOM 1396 C CA . VAL A 1 177 ? 7.085 8.119 -7.013 1.00 84.69 177 VAL A CA 1
ATOM 1397 C C . VAL A 1 177 ? 6.282 8.646 -5.821 1.00 84.69 177 VAL A C 1
ATOM 1399 O O . VAL A 1 177 ? 6.115 7.935 -4.833 1.00 84.69 177 VAL A O 1
ATOM 1402 N N . VAL A 1 178 ? 5.707 9.848 -5.926 1.00 88.06 178 VAL A N 1
ATOM 1403 C CA . VAL A 1 178 ? 4.869 10.431 -4.859 1.00 88.06 178 VAL A CA 1
ATOM 1404 C C . VAL A 1 178 ? 3.632 9.571 -4.587 1.00 88.06 178 VAL A C 1
ATOM 1406 O O . VAL A 1 178 ? 3.299 9.293 -3.436 1.00 88.06 178 VAL A O 1
ATOM 1409 N N . LEU A 1 179 ? 2.971 9.103 -5.644 1.00 85.00 179 LEU A N 1
ATOM 1410 C CA . LEU A 1 179 ? 1.805 8.229 -5.542 1.00 85.00 179 LEU A CA 1
ATOM 1411 C C . LEU A 1 179 ? 2.135 6.867 -4.913 1.00 85.00 179 LEU A C 1
ATOM 1413 O O . LEU A 1 179 ? 1.274 6.270 -4.271 1.00 85.00 179 LEU A O 1
ATOM 1417 N N . ARG A 1 180 ? 3.368 6.373 -5.059 1.00 84.75 180 ARG A N 1
ATOM 1418 C CA . ARG A 1 180 ? 3.839 5.162 -4.371 1.00 84.75 180 ARG A CA 1
ATOM 1419 C C . ARG A 1 180 ? 4.110 5.417 -2.894 1.00 84.75 180 ARG A C 1
ATOM 1421 O O . ARG A 1 180 ? 3.697 4.614 -2.062 1.00 84.75 180 ARG A O 1
ATOM 1428 N N . LEU A 1 181 ? 4.687 6.569 -2.544 1.00 88.12 181 LEU A N 1
ATOM 1429 C CA . LEU A 1 181 ? 4.876 6.971 -1.144 1.00 88.12 181 LEU A CA 1
ATOM 1430 C C . LEU A 1 181 ? 3.552 7.091 -0.376 1.00 88.12 181 LEU A C 1
ATOM 1432 O O . LEU A 1 181 ? 3.527 6.853 0.831 1.00 88.12 181 LEU A O 1
ATOM 1436 N N . TRP A 1 182 ? 2.438 7.363 -1.064 1.00 88.06 182 TRP A N 1
ATOM 1437 C CA . TRP A 1 182 ? 1.097 7.307 -0.469 1.00 88.06 182 TRP A CA 1
ATOM 1438 C C . TRP A 1 182 ? 0.808 5.969 0.237 1.00 88.06 182 TRP A C 1
ATOM 1440 O O . TRP A 1 182 ? 0.123 5.945 1.255 1.00 88.06 182 TRP A O 1
ATOM 1450 N N . ARG A 1 183 ? 1.373 4.848 -0.239 1.00 85.81 183 ARG A N 1
ATOM 1451 C CA . ARG A 1 183 ? 1.219 3.530 0.407 1.00 85.81 183 ARG A CA 1
ATOM 1452 C C . ARG A 1 183 ? 1.778 3.503 1.823 1.00 85.81 183 ARG A C 1
ATOM 1454 O O . ARG A 1 183 ? 1.183 2.882 2.695 1.00 85.81 183 ARG A O 1
ATOM 1461 N N . VAL A 1 184 ? 2.883 4.205 2.066 1.00 88.06 184 VAL A N 1
ATOM 1462 C CA . VAL A 1 184 ? 3.458 4.336 3.410 1.00 88.06 184 VAL A CA 1
ATOM 1463 C C . VAL A 1 184 ? 2.490 5.084 4.318 1.00 88.06 184 VAL A C 1
ATOM 1465 O O . VAL A 1 184 ? 2.258 4.660 5.445 1.00 88.06 184 VAL A O 1
ATOM 1468 N N . PHE A 1 185 ? 1.883 6.159 3.811 1.00 86.56 185 PHE A N 1
ATOM 1469 C CA . PHE A 1 185 ? 0.894 6.928 4.560 1.00 86.56 185 PHE A CA 1
ATOM 1470 C C . PHE A 1 185 ? -0.339 6.088 4.908 1.00 86.56 185 PHE A C 1
ATOM 1472 O O . PHE A 1 185 ? -0.735 6.049 6.070 1.00 86.56 185 PHE A O 1
ATOM 1479 N N . LYS A 1 186 ? -0.880 5.342 3.939 1.00 84.12 186 LYS A N 1
ATOM 1480 C CA . LYS A 1 186 ? -1.983 4.407 4.175 1.00 84.12 186 LYS A CA 1
ATOM 1481 C C . LYS A 1 186 ? -1.658 3.392 5.273 1.00 84.12 186 LYS A C 1
ATOM 1483 O O . LYS A 1 186 ? -2.465 3.199 6.174 1.00 84.12 186 LYS A O 1
ATOM 1488 N N . ILE A 1 187 ? -0.482 2.757 5.223 1.00 85.25 187 ILE A N 1
ATOM 1489 C CA . ILE A 1 187 ? -0.073 1.786 6.253 1.00 85.25 187 ILE A CA 1
ATOM 1490 C C . ILE A 1 187 ? -0.043 2.447 7.633 1.00 85.25 187 ILE A C 1
ATOM 1492 O O . ILE A 1 187 ? -0.463 1.835 8.609 1.00 85.25 187 ILE A O 1
ATOM 1496 N N . ILE A 1 188 ? 0.437 3.689 7.724 1.00 86.62 188 ILE A N 1
ATOM 1497 C CA . ILE A 1 188 ? 0.455 4.439 8.985 1.00 86.62 188 ILE A CA 1
ATOM 1498 C C . ILE A 1 188 ? -0.973 4.706 9.477 1.00 86.62 188 ILE A C 1
ATOM 1500 O O . ILE A 1 188 ? -1.232 4.540 10.664 1.00 86.62 188 ILE A O 1
ATOM 1504 N N . GLU A 1 189 ? -1.898 5.078 8.593 1.00 83.31 189 GLU A N 1
ATOM 1505 C CA . GLU A 1 189 ? -3.310 5.296 8.934 1.00 83.31 189 GLU A CA 1
ATOM 1506 C C . GLU A 1 189 ? -3.991 4.001 9.413 1.00 83.31 189 GLU A C 1
ATOM 1508 O O . GLU A 1 189 ? -4.629 3.982 10.469 1.00 83.31 189 GLU A O 1
ATOM 1513 N N . GLU A 1 190 ? -3.807 2.893 8.692 1.00 78.31 190 GLU A N 1
ATOM 1514 C CA . GLU A 1 190 ? -4.355 1.579 9.058 1.00 78.31 190 GLU A CA 1
ATOM 1515 C C . GLU A 1 190 ? -3.745 1.043 10.361 1.00 78.31 190 GLU A C 1
ATOM 1517 O O . GLU A 1 190 ? -4.438 0.447 11.184 1.00 78.31 190 GLU A O 1
ATOM 1522 N N . PHE A 1 191 ? -2.454 1.287 10.591 1.00 82.56 191 PHE A N 1
ATOM 1523 C CA . PHE A 1 191 ? -1.793 0.895 11.830 1.00 82.56 191 PHE A CA 1
ATOM 1524 C C . PHE A 1 191 ? -2.216 1.772 13.011 1.00 82.56 191 PHE A C 1
ATOM 1526 O O . PHE A 1 191 ? -2.427 1.255 14.103 1.00 82.56 191 PHE A O 1
ATOM 1533 N N . SER A 1 192 ? -2.357 3.085 12.809 1.00 81.75 192 SER A N 1
ATOM 1534 C CA . SER A 1 192 ? -2.795 4.014 13.856 1.00 81.75 192 SER A CA 1
ATOM 1535 C C . SER A 1 192 ? -4.225 3.719 14.287 1.00 81.75 192 SER A C 1
ATOM 1537 O O . SER A 1 192 ? -4.486 3.624 15.480 1.00 81.75 192 SER A O 1
ATOM 1539 N N . SER A 1 193 ? -5.132 3.511 13.330 1.00 76.00 193 SER A N 1
ATOM 1540 C CA . SER A 1 193 ? -6.515 3.122 13.629 1.00 76.00 193 SER A CA 1
ATOM 1541 C C . SER A 1 193 ? -6.589 1.769 14.347 1.00 76.00 193 SER A C 1
ATOM 1543 O O . SER A 1 193 ? -7.276 1.652 15.358 1.00 76.00 193 SER A O 1
ATOM 1545 N N . GLY A 1 194 ? -5.807 0.770 13.919 1.00 74.12 194 GLY A N 1
ATOM 1546 C CA . GLY A 1 194 ? -5.714 -0.511 14.630 1.00 74.12 194 GLY A CA 1
ATOM 1547 C C . GLY A 1 194 ? -5.124 -0.395 16.043 1.00 74.12 194 GLY A C 1
ATOM 1548 O O . GLY A 1 194 ? -5.590 -1.061 16.967 1.00 74.12 194 GLY A O 1
ATOM 1549 N N . ALA A 1 195 ? -4.122 0.468 16.235 1.00 75.12 195 ALA A N 1
ATOM 1550 C CA . ALA A 1 195 ? -3.534 0.730 17.544 1.00 75.12 195 ALA A CA 1
ATOM 1551 C C . ALA A 1 195 ? -4.509 1.469 18.470 1.00 75.12 195 ALA A C 1
ATOM 1553 O O . ALA A 1 195 ? -4.561 1.157 19.655 1.00 75.12 195 ALA A O 1
ATOM 1554 N N . GLU A 1 196 ? -5.297 2.417 17.957 1.00 78.25 196 GLU A N 1
ATOM 1555 C CA . GLU A 1 196 ? -6.348 3.104 18.719 1.00 78.25 196 GLU A CA 1
ATOM 1556 C C . GLU A 1 196 ? -7.419 2.124 19.219 1.00 78.25 196 GLU A C 1
ATOM 1558 O O . GLU A 1 196 ? -7.784 2.175 20.396 1.00 78.25 196 GLU A O 1
ATOM 1563 N N . ASP A 1 197 ? -7.849 1.183 18.375 1.00 77.56 197 ASP A N 1
ATOM 1564 C CA . ASP A 1 197 ? -8.799 0.132 18.757 1.00 77.56 197 ASP A CA 1
ATOM 1565 C C . ASP A 1 197 ? -8.222 -0.808 19.835 1.00 77.56 197 ASP A C 1
ATOM 1567 O O . ASP A 1 197 ? -8.899 -1.137 20.816 1.00 77.56 197 ASP A O 1
ATOM 1571 N N . GLU A 1 198 ? -6.955 -1.221 19.701 1.00 78.94 198 GLU A N 1
ATOM 1572 C CA . GLU A 1 198 ? -6.272 -2.046 20.708 1.00 78.94 198 GLU A CA 1
ATOM 1573 C C . GLU A 1 198 ? -6.083 -1.286 22.031 1.00 78.94 198 GLU A C 1
ATOM 1575 O O . GLU A 1 198 ? -6.302 -1.841 23.112 1.00 78.94 198 GLU A O 1
ATOM 1580 N N . LEU A 1 199 ? -5.733 0.000 21.963 1.00 79.50 199 LEU A N 1
ATOM 1581 C CA . LEU A 1 199 ? -5.596 0.867 23.131 1.00 79.50 199 LEU A CA 1
ATOM 1582 C C . LEU A 1 199 ? -6.934 1.064 23.850 1.00 79.50 199 LEU A C 1
ATOM 1584 O O . LEU A 1 199 ? -6.960 1.016 25.081 1.00 79.50 199 LEU A O 1
ATOM 1588 N N . ALA A 1 200 ? -8.035 1.230 23.1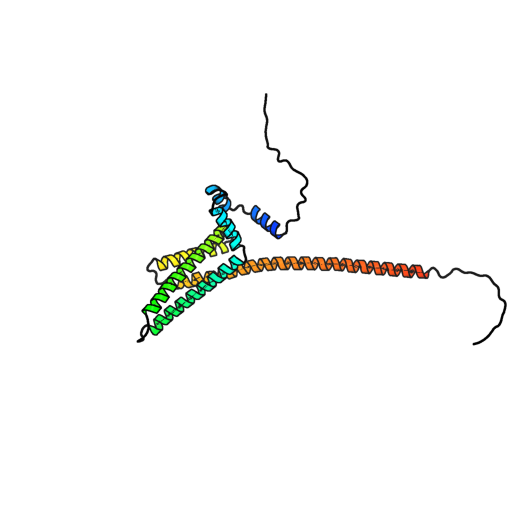15 1.00 82.25 200 ALA A N 1
ATOM 1589 C CA . ALA A 1 200 ? -9.371 1.330 23.694 1.00 82.25 200 ALA A CA 1
ATOM 1590 C C . ALA A 1 200 ? -9.767 0.036 24.429 1.00 82.25 200 ALA A C 1
ATOM 1592 O O . ALA A 1 200 ? -10.254 0.090 25.561 1.00 82.25 200 ALA A O 1
ATOM 1593 N N . GLU A 1 201 ? -9.489 -1.136 23.845 1.00 83.75 201 GLU A N 1
ATOM 1594 C CA . GLU A 1 201 ? -9.741 -2.420 24.513 1.00 83.75 201 GLU A CA 1
ATOM 1595 C C . GLU A 1 201 ? -8.860 -2.604 25.762 1.00 83.75 201 GLU A C 1
ATOM 1597 O O . GLU A 1 201 ? -9.323 -3.098 26.796 1.00 83.75 201 GLU A O 1
ATOM 1602 N N . LEU A 1 202 ? -7.589 -2.201 25.702 1.00 83.38 202 LEU A N 1
ATOM 1603 C CA . LEU A 1 202 ? -6.694 -2.249 26.859 1.00 83.38 202 LEU A CA 1
ATOM 1604 C C . LEU A 1 202 ? -7.171 -1.323 27.984 1.00 83.38 202 LEU A C 1
ATOM 1606 O O . LEU A 1 202 ? -7.123 -1.721 29.150 1.00 83.38 202 LEU A O 1
ATOM 1610 N N . GLN A 1 203 ? -7.667 -0.128 27.658 1.00 89.75 203 GLN A N 1
ATOM 1611 C CA . GLN A 1 203 ? -8.243 0.798 28.635 1.00 89.75 203 GLN A CA 1
ATOM 1612 C C . GLN A 1 203 ? -9.488 0.217 29.313 1.00 89.75 203 GLN A C 1
ATOM 1614 O O . GLN A 1 203 ? -9.566 0.237 30.541 1.00 89.75 203 GLN A O 1
ATOM 1619 N N . GLU A 1 204 ? -10.406 -0.380 28.547 1.00 90.69 204 GLU A N 1
ATOM 1620 C CA . GLU A 1 204 ? -11.585 -1.060 29.101 1.00 90.69 204 GLU A CA 1
ATOM 1621 C C . GLU A 1 204 ? -11.170 -2.196 30.054 1.00 90.69 204 GLU A C 1
ATOM 1623 O O . GLU A 1 204 ? -11.707 -2.342 31.155 1.00 90.69 204 GLU A O 1
ATOM 1628 N N . ARG A 1 205 ? -10.154 -2.983 29.677 1.00 91.12 205 ARG A N 1
ATOM 1629 C CA . ARG A 1 205 ? -9.618 -4.051 30.535 1.00 91.12 205 ARG A CA 1
ATOM 1630 C C . ARG A 1 205 ? -9.015 -3.508 31.829 1.00 91.12 205 ARG A C 1
ATOM 1632 O O . ARG A 1 205 ? -9.230 -4.119 32.877 1.00 91.12 205 ARG A O 1
ATOM 1639 N N . ILE A 1 206 ? -8.279 -2.396 31.776 1.00 91.69 206 ILE A N 1
ATOM 1640 C CA . ILE A 1 206 ? -7.732 -1.735 32.971 1.00 91.69 206 ILE A CA 1
ATOM 1641 C C . ILE A 1 206 ? -8.875 -1.294 33.887 1.00 91.69 206 ILE A C 1
ATOM 1643 O O . ILE A 1 206 ? -8.842 -1.629 35.068 1.00 91.69 206 ILE A O 1
ATOM 1647 N N . GLU A 1 207 ? -9.913 -0.644 33.357 1.00 93.31 207 GLU A N 1
ATOM 1648 C CA . GLU A 1 207 ? -11.068 -0.194 34.147 1.00 93.31 207 GLU A CA 1
ATOM 1649 C C . GLU A 1 207 ? -11.780 -1.366 34.849 1.00 93.31 207 GLU A C 1
ATOM 1651 O O . GLU A 1 207 ? -12.090 -1.304 36.043 1.00 93.31 207 GLU A O 1
ATOM 1656 N N . VAL A 1 208 ? -11.974 -2.488 34.147 1.00 92.69 208 VAL A N 1
ATOM 1657 C CA . VAL A 1 208 ? -12.558 -3.706 34.735 1.00 92.69 208 VAL A CA 1
ATOM 1658 C C . VAL A 1 208 ? -11.666 -4.286 35.838 1.00 92.69 208 VAL A C 1
ATOM 1660 O O . VAL A 1 208 ? -12.170 -4.661 36.901 1.00 92.69 208 VAL A O 1
ATOM 1663 N N . LEU A 1 209 ? -10.349 -4.347 35.613 1.00 89.00 209 LEU A N 1
ATOM 1664 C CA . LEU A 1 209 ? -9.370 -4.795 36.610 1.00 89.00 209 LEU A CA 1
ATOM 1665 C C . LEU A 1 209 ? -9.373 -3.890 37.853 1.00 89.00 209 LEU A C 1
ATOM 1667 O O . LEU A 1 209 ? -9.302 -4.387 38.980 1.00 89.00 209 LEU A O 1
ATOM 1671 N N . GLU A 1 210 ? -9.493 -2.573 37.676 1.00 91.06 210 GLU A N 1
ATOM 1672 C CA . GLU A 1 210 ? -9.578 -1.621 38.786 1.00 91.06 210 GLU A CA 1
ATOM 1673 C C . GLU A 1 210 ? -10.842 -1.817 39.618 1.00 91.06 210 GLU A C 1
ATOM 1675 O O . GLU A 1 210 ? -10.774 -1.843 40.848 1.00 91.06 210 GLU A O 1
ATOM 1680 N N . LYS A 1 211 ? -11.978 -2.051 38.962 1.00 93.88 211 LYS A N 1
ATOM 1681 C CA . LYS A 1 211 ? -13.242 -2.321 39.647 1.00 93.88 211 LYS A CA 1
ATOM 1682 C C . LYS A 1 211 ? -13.189 -3.604 40.480 1.00 93.88 211 LYS A C 1
ATOM 1684 O O . LYS A 1 211 ? -13.625 -3.612 41.629 1.00 93.88 211 LYS A O 1
ATOM 1689 N N . GLN A 1 212 ? -12.603 -4.671 39.936 1.00 91.50 212 GLN A N 1
ATOM 1690 C CA . GLN A 1 212 ? -12.423 -5.932 40.666 1.00 91.50 212 GLN A CA 1
ATOM 1691 C C . GLN A 1 212 ? -11.535 -5.764 41.904 1.00 91.50 212 GLN A C 1
ATOM 1693 O O . GLN A 1 212 ? -11.850 -6.292 42.972 1.00 91.50 212 GLN A O 1
ATOM 1698 N N . LYS A 1 213 ? -10.439 -5.008 41.773 1.00 90.50 213 LYS A N 1
ATOM 1699 C CA . LYS A 1 213 ? -9.535 -4.667 42.880 1.00 90.50 213 LYS A CA 1
ATOM 1700 C C . LYS A 1 213 ? -10.284 -3.937 44.002 1.00 90.50 213 LYS A C 1
ATOM 1702 O O . LYS A 1 213 ? -10.101 -4.275 45.171 1.00 90.50 213 LYS A O 1
ATOM 1707 N N . ASP A 1 214 ? -11.139 -2.976 43.658 1.00 93.88 214 ASP A N 1
ATOM 1708 C CA . ASP A 1 214 ? -11.915 -2.207 44.634 1.00 93.88 214 ASP A CA 1
ATOM 1709 C C . ASP A 1 214 ? -12.965 -3.055 45.361 1.00 93.88 214 ASP A C 1
ATOM 1711 O O . ASP A 1 214 ? -13.137 -2.910 46.572 1.00 93.88 214 ASP A O 1
ATOM 1715 N N . ASP A 1 215 ? -13.640 -3.969 44.666 1.00 94.12 215 ASP A N 1
ATOM 1716 C CA . ASP A 1 215 ? -14.634 -4.847 45.290 1.00 94.12 215 ASP A CA 1
ATOM 1717 C C . ASP A 1 215 ? -13.976 -5.885 46.214 1.00 94.12 215 ASP A C 1
ATOM 1719 O O . ASP A 1 215 ? -14.380 -6.021 47.372 1.00 94.12 215 ASP A O 1
ATOM 1723 N N . ALA A 1 216 ? -12.875 -6.508 45.779 1.00 90.62 216 ALA A N 1
ATOM 1724 C CA . ALA A 1 216 ? -12.082 -7.406 46.625 1.00 90.62 216 ALA A CA 1
ATOM 1725 C C . ALA A 1 216 ? -11.499 -6.690 47.859 1.00 90.62 216 ALA A C 1
ATOM 1727 O O . ALA A 1 216 ? -11.367 -7.273 48.941 1.00 90.62 216 ALA A O 1
ATOM 1728 N N . ARG A 1 217 ? -11.152 -5.404 47.722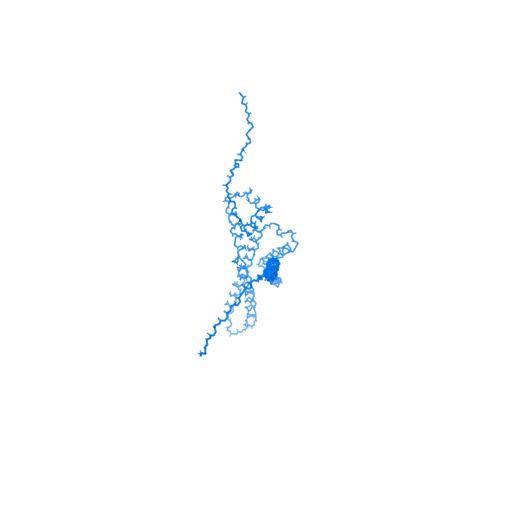 1.00 94.38 217 ARG A N 1
ATOM 1729 C CA . ARG A 1 217 ? -10.697 -4.576 48.841 1.00 94.38 217 ARG A CA 1
ATOM 1730 C C . ARG A 1 217 ? -11.828 -4.294 49.833 1.00 94.38 217 ARG A C 1
ATOM 1732 O O . ARG A 1 217 ? -11.600 -4.430 51.034 1.00 94.38 217 ARG A O 1
ATOM 1739 N N . LYS A 1 218 ? -13.036 -3.959 49.365 1.00 94.00 218 LYS A N 1
ATOM 1740 C CA . LYS A 1 218 ? -14.210 -3.756 50.238 1.00 94.00 218 LYS A CA 1
ATOM 1741 C C . LYS A 1 218 ? -14.558 -5.021 51.017 1.00 94.00 218 LYS A C 1
ATOM 1743 O O . LYS A 1 218 ? -14.815 -4.936 52.214 1.00 94.00 218 LYS A O 1
ATOM 1748 N N . GLU A 1 219 ? -14.537 -6.186 50.370 1.00 92.00 219 GLU A N 1
ATOM 1749 C CA . GLU A 1 219 ? -14.775 -7.470 51.043 1.00 92.00 219 GLU A CA 1
ATOM 1750 C C . GLU A 1 219 ? -13.724 -7.742 52.128 1.00 92.00 219 GLU A C 1
ATOM 1752 O O . GLU A 1 219 ? -14.071 -8.110 53.252 1.00 92.00 219 GLU A O 1
ATOM 1757 N N . ASN A 1 220 ? -12.443 -7.478 51.840 1.00 89.69 220 ASN A N 1
ATOM 1758 C CA . ASN A 1 220 ? -11.375 -7.577 52.837 1.00 89.69 220 ASN A CA 1
ATOM 1759 C C . ASN A 1 220 ? -11.599 -6.639 54.034 1.00 89.69 220 ASN A C 1
ATOM 1761 O O . ASN A 1 220 ? -11.476 -7.063 55.185 1.00 89.69 220 ASN A O 1
ATOM 1765 N N . GLU A 1 221 ? -11.945 -5.374 53.785 1.00 93.94 221 GLU A N 1
ATOM 1766 C CA . GLU A 1 221 ? -12.225 -4.391 54.838 1.00 93.94 221 GLU A CA 1
ATOM 1767 C C . GLU A 1 221 ? -13.439 -4.811 55.696 1.00 93.94 221 GLU A C 1
ATOM 1769 O O . GLU A 1 221 ? -13.396 -4.720 56.928 1.00 93.94 221 GLU A O 1
ATOM 1774 N N . GLN A 1 222 ? -14.494 -5.352 55.075 1.00 94.00 222 GLN A N 1
ATOM 1775 C CA . GLN A 1 222 ? -15.678 -5.865 55.774 1.00 94.00 222 GLN A CA 1
ATOM 1776 C C . GLN A 1 222 ? -15.361 -7.077 56.654 1.00 94.00 222 GLN A C 1
ATOM 1778 O O . GLN A 1 222 ? -15.764 -7.115 57.820 1.00 94.00 222 GLN A O 1
ATOM 1783 N N . LEU A 1 223 ? -14.615 -8.052 56.129 1.00 90.38 223 LEU A N 1
ATOM 1784 C CA . LEU A 1 223 ? -14.198 -9.231 56.888 1.00 90.38 223 LEU A CA 1
ATOM 1785 C C . LEU A 1 223 ? -13.330 -8.835 58.090 1.00 90.38 223 LEU A C 1
ATOM 1787 O O . LEU A 1 223 ? -13.554 -9.326 59.199 1.00 90.38 223 LEU A O 1
ATOM 1791 N N . GLN A 1 224 ? -12.397 -7.891 57.921 1.00 91.75 224 GLN A N 1
ATOM 1792 C CA . GLN A 1 224 ? -11.602 -7.373 59.039 1.00 91.75 224 GLN A CA 1
ATOM 1793 C C . GLN A 1 224 ? -12.461 -6.685 60.109 1.00 91.75 224 GLN A C 1
ATOM 1795 O O . GLN A 1 224 ? -12.213 -6.862 61.305 1.00 91.75 224 GLN A O 1
ATOM 1800 N N . MET A 1 225 ? -13.488 -5.929 59.711 1.00 91.94 225 MET A N 1
ATOM 1801 C CA . MET A 1 225 ? -14.427 -5.300 60.645 1.00 91.94 225 MET A CA 1
ATOM 1802 C C . MET A 1 225 ? -15.213 -6.350 61.444 1.00 91.94 225 MET A C 1
ATOM 1804 O O . MET A 1 225 ? -15.309 -6.246 62.669 1.00 91.94 225 MET A O 1
ATOM 1808 N N . GLN A 1 226 ? -15.724 -7.392 60.778 1.00 91.56 226 GLN A N 1
ATOM 1809 C CA . GLN A 1 226 ? -16.433 -8.493 61.440 1.00 91.56 226 GLN A CA 1
ATOM 1810 C C . GLN A 1 226 ? -15.541 -9.217 62.454 1.00 91.56 226 GLN A C 1
ATOM 1812 O O . GLN A 1 226 ? -15.967 -9.469 63.583 1.00 91.56 226 GLN A O 1
ATOM 1817 N N . LEU A 1 227 ? -14.287 -9.500 62.087 1.00 88.62 227 LEU A N 1
ATOM 1818 C CA . LEU A 1 227 ? -13.312 -10.113 62.992 1.00 88.62 227 LEU A CA 1
ATOM 1819 C C . LEU A 1 227 ? -13.031 -9.226 64.216 1.00 88.62 227 LEU A C 1
ATOM 1821 O O . LEU A 1 227 ? -13.030 -9.726 65.342 1.00 88.62 227 LEU A O 1
ATOM 1825 N N . ARG A 1 228 ? -12.864 -7.907 64.033 1.00 88.75 228 ARG A N 1
ATOM 1826 C CA . ARG A 1 228 ? -12.673 -6.951 65.144 1.00 88.75 228 ARG A CA 1
ATOM 1827 C C . ARG A 1 228 ? -13.868 -6.907 66.097 1.00 88.75 228 ARG A C 1
ATOM 1829 O O . ARG A 1 228 ? -13.670 -6.891 67.312 1.00 88.75 228 ARG A O 1
ATOM 1836 N N . LEU A 1 229 ? -15.094 -6.890 65.571 1.00 90.50 229 LEU A N 1
ATOM 1837 C CA . LEU A 1 229 ? -16.314 -6.888 66.385 1.00 90.50 229 LEU A CA 1
ATOM 1838 C C . LEU A 1 229 ? -16.467 -8.196 67.168 1.00 90.50 229 LEU A C 1
ATOM 1840 O O . LEU A 1 229 ? -16.705 -8.160 68.375 1.00 90.50 229 LEU A O 1
ATOM 1844 N N . ARG A 1 230 ? -16.251 -9.343 66.513 1.00 87.31 230 ARG A N 1
ATOM 1845 C CA . ARG A 1 230 ? -16.297 -10.662 67.157 1.00 87.31 230 ARG A CA 1
ATOM 1846 C C . ARG A 1 230 ? -15.241 -10.799 68.259 1.00 87.31 230 ARG A C 1
ATOM 1848 O O . ARG A 1 230 ? -15.547 -11.320 69.327 1.00 87.31 230 ARG A O 1
ATOM 1855 N N . SER A 1 231 ? -14.032 -10.277 68.036 1.00 85.88 231 SER A N 1
ATOM 1856 C CA . SER A 1 231 ? -12.969 -10.253 69.049 1.00 85.88 231 SER A CA 1
ATOM 1857 C C . SER A 1 231 ? -13.291 -9.338 70.239 1.00 85.88 231 SER A C 1
ATOM 1859 O O . SER A 1 231 ? -12.934 -9.681 71.362 1.00 85.88 231 SER A O 1
ATOM 1861 N N . ARG A 1 232 ? -13.963 -8.191 70.030 1.00 79.75 232 ARG A N 1
ATOM 1862 C CA . ARG A 1 232 ? -14.413 -7.304 71.127 1.00 79.75 232 ARG A CA 1
ATOM 1863 C C . ARG A 1 232 ? -15.540 -7.917 71.953 1.00 79.75 232 ARG A C 1
ATOM 1865 O O . ARG A 1 232 ? -15.511 -7.774 73.169 1.00 79.75 232 ARG A O 1
ATOM 1872 N N . GLY A 1 233 ? -16.495 -8.596 71.316 1.00 72.25 233 GLY A N 1
ATOM 1873 C CA . GLY A 1 233 ? -17.575 -9.302 72.016 1.00 72.25 233 GLY A CA 1
ATOM 1874 C C . GLY A 1 233 ? -17.044 -10.428 72.906 1.00 72.25 233 GLY A C 1
ATOM 1875 O O . GLY A 1 233 ? -17.343 -10.462 74.093 1.00 72.25 233 GLY A O 1
ATOM 1876 N N . ALA A 1 234 ? -16.145 -11.264 72.372 1.00 68.88 234 ALA A N 1
ATOM 1877 C CA . ALA A 1 234 ? -15.519 -12.344 73.140 1.00 68.88 234 ALA A CA 1
ATOM 1878 C C . ALA A 1 234 ? -14.692 -11.848 74.348 1.00 68.88 234 ALA A C 1
ATOM 1880 O O . ALA A 1 234 ? -14.573 -12.556 75.342 1.00 68.88 234 ALA A O 1
ATOM 1881 N N . GLY A 1 235 ? -14.129 -10.634 74.284 1.00 59.34 235 GLY A N 1
ATOM 1882 C CA . GLY A 1 235 ? -13.402 -10.023 75.403 1.00 59.34 235 GLY A CA 1
ATOM 1883 C C . GLY A 1 235 ? -14.293 -9.379 76.474 1.00 59.34 235 GLY A C 1
ATOM 1884 O O . GLY A 1 235 ? -13.850 -9.236 77.610 1.00 59.34 235 GLY A O 1
ATOM 1885 N N . ALA A 1 236 ? -15.529 -8.992 76.138 1.00 57.09 236 ALA A N 1
ATOM 1886 C CA . ALA A 1 236 ? -16.478 -8.405 77.087 1.00 57.09 236 ALA A CA 1
ATOM 1887 C C . ALA A 1 236 ? -17.203 -9.480 77.916 1.00 57.09 236 ALA A C 1
ATOM 1889 O O . ALA A 1 236 ? -17.374 -9.303 79.121 1.00 57.09 236 ALA A O 1
ATOM 1890 N N . ASP A 1 237 ? -17.538 -10.617 77.300 1.00 54.06 237 ASP A N 1
ATOM 1891 C CA . ASP A 1 237 ? -18.180 -11.745 77.991 1.00 54.06 237 ASP A CA 1
ATOM 1892 C C . ASP A 1 237 ? -17.213 -12.466 78.950 1.00 54.06 237 ASP A C 1
ATOM 1894 O O . ASP A 1 237 ? -17.629 -13.002 79.971 1.00 54.06 237 ASP A O 1
ATOM 1898 N N . GLY A 1 238 ? -15.900 -12.397 78.700 1.00 52.28 238 GLY A N 1
ATOM 1899 C CA . GLY A 1 238 ? -14.877 -12.933 79.607 1.00 52.28 238 GLY A CA 1
ATOM 1900 C C . GLY A 1 238 ? -14.618 -12.104 80.876 1.00 52.28 238 GLY A C 1
ATOM 1901 O O . GLY A 1 238 ? -13.817 -12.528 81.706 1.00 52.28 238 GLY A O 1
ATOM 1902 N N . HIS A 1 239 ? -15.245 -10.930 81.043 1.00 48.28 239 HIS A N 1
ATOM 1903 C CA . HIS A 1 239 ? -15.032 -10.050 82.205 1.00 48.28 239 HIS A CA 1
ATOM 1904 C C . HIS A 1 239 ? -16.212 -10.014 83.197 1.00 48.28 239 HIS A C 1
ATOM 1906 O O . HIS A 1 239 ? -16.090 -9.389 84.248 1.00 48.28 239 HIS A O 1
ATOM 1912 N N . MET A 1 240 ? -17.339 -10.684 82.912 1.00 47.69 240 MET A N 1
ATOM 1913 C CA . MET A 1 240 ? -18.489 -10.742 83.836 1.00 47.69 240 MET A CA 1
ATOM 1914 C C . MET A 1 240 ? -18.624 -12.039 84.647 1.00 47.69 240 MET A C 1
ATOM 1916 O O . MET A 1 240 ? -19.436 -12.075 85.569 1.00 47.69 240 MET A O 1
ATOM 1920 N N . ASP A 1 241 ? -17.766 -13.039 84.433 1.00 46.81 241 ASP A N 1
ATOM 1921 C CA . ASP A 1 241 ? -17.710 -14.251 85.264 1.00 46.81 241 ASP A CA 1
ATOM 1922 C C . ASP A 1 241 ? -16.579 -14.155 86.300 1.00 46.81 241 ASP A C 1
ATOM 1924 O O . ASP A 1 241 ? -15.569 -14.853 86.243 1.00 46.81 241 ASP A O 1
ATOM 1928 N N . GLY A 1 242 ? -16.716 -13.227 87.249 1.00 51.06 242 GLY A N 1
ATOM 1929 C CA . GLY A 1 242 ? -15.689 -12.979 88.263 1.00 51.06 242 GLY A CA 1
ATOM 1930 C C . GLY A 1 242 ? -16.207 -12.468 89.601 1.00 51.06 242 GLY A C 1
ATOM 1931 O O . GLY A 1 242 ? -15.460 -11.801 90.308 1.00 51.06 242 GLY A O 1
ATOM 1932 N N . HIS A 1 243 ? -17.470 -12.720 89.961 1.00 48.41 243 HIS A N 1
ATOM 1933 C CA . HIS A 1 243 ? -17.961 -12.388 91.303 1.00 48.41 243 HIS A CA 1
ATOM 1934 C C . HIS A 1 243 ? -19.128 -13.290 91.738 1.00 48.41 243 HIS A C 1
ATOM 1936 O O . HIS A 1 243 ? -20.279 -12.870 91.810 1.00 48.41 243 HIS A O 1
ATOM 1942 N N . ALA A 1 244 ? -18.826 -14.547 92.069 1.00 44.66 244 ALA A N 1
ATOM 1943 C CA . ALA A 1 244 ? -19.717 -15.385 92.868 1.00 44.66 244 ALA A CA 1
ATOM 1944 C C . ALA A 1 244 ? -19.007 -15.777 94.168 1.00 44.66 244 ALA A C 1
ATOM 1946 O O . ALA A 1 244 ? -18.095 -16.598 94.211 1.00 44.66 244 ALA A O 1
ATOM 1947 N N . VAL A 1 245 ? -19.445 -15.090 95.217 1.00 47.50 245 VAL A N 1
ATOM 1948 C CA . VAL A 1 245 ? -19.158 -15.280 96.635 1.00 47.50 245 VAL A CA 1
ATOM 1949 C C . VAL A 1 245 ? -19.347 -16.744 97.042 1.00 47.50 245 VAL A C 1
ATOM 1951 O O . VAL A 1 245 ? -20.425 -17.298 96.849 1.00 47.50 245 VAL A O 1
ATOM 1954 N N . HIS A 1 246 ? -18.348 -17.331 97.706 1.00 43.78 246 HIS A N 1
ATOM 1955 C CA . HIS A 1 246 ? -18.569 -18.464 98.603 1.00 43.78 246 HIS A CA 1
ATOM 1956 C C . HIS A 1 246 ? -17.960 -18.151 99.974 1.00 43.78 246 HIS A C 1
ATOM 1958 O O . HIS A 1 246 ? -16.747 -18.083 100.152 1.00 43.78 246 HIS A O 1
ATOM 1964 N N . HIS A 1 247 ? -18.849 -17.906 100.933 1.00 46.94 247 HIS A N 1
ATOM 1965 C CA . HIS A 1 247 ? -18.568 -17.717 102.352 1.00 46.94 247 HIS A CA 1
ATOM 1966 C C . HIS A 1 247 ? -18.713 -19.084 103.042 1.00 46.94 247 HIS A C 1
ATOM 1968 O O . HIS A 1 247 ? -19.713 -19.761 102.806 1.00 46.94 247 HIS A O 1
ATOM 1974 N N . GLY A 1 248 ? -17.772 -19.482 103.908 1.00 42.34 248 GLY A N 1
ATOM 1975 C CA . GLY A 1 248 ? -17.979 -20.632 104.804 1.00 42.34 248 GLY A CA 1
ATOM 1976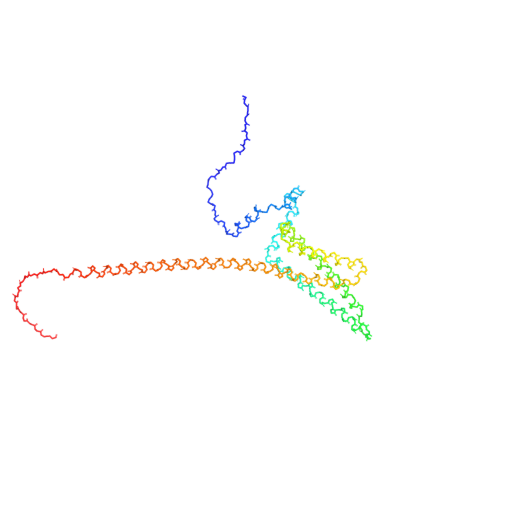 C C . GLY A 1 248 ? -16.731 -21.384 105.278 1.00 42.34 248 GLY A C 1
ATOM 1977 O O . GLY A 1 248 ? -16.495 -22.496 104.834 1.00 42.34 248 GLY A O 1
ATOM 1978 N N . THR A 1 249 ? -15.974 -20.754 106.182 1.00 48.78 249 THR A N 1
ATOM 1979 C CA . THR A 1 249 ? -15.398 -21.292 107.438 1.00 48.78 249 THR A CA 1
ATOM 1980 C C . THR A 1 249 ? -14.887 -22.747 107.501 1.00 48.78 249 THR A C 1
ATOM 1982 O O . THR A 1 249 ? -15.697 -23.661 107.509 1.00 48.78 249 THR A O 1
ATOM 1985 N N . THR A 1 250 ? -13.574 -22.942 107.722 1.00 43.91 250 THR A N 1
ATOM 1986 C CA . THR A 1 250 ? -12.952 -23.432 108.989 1.00 43.91 250 THR A CA 1
ATOM 1987 C C . THR A 1 250 ? -11.445 -23.685 108.806 1.00 43.91 250 THR A C 1
ATOM 1989 O O . THR A 1 250 ? -11.052 -24.502 107.981 1.00 43.91 250 THR A O 1
ATOM 1992 N N . MET A 1 251 ? -10.624 -23.009 109.618 1.00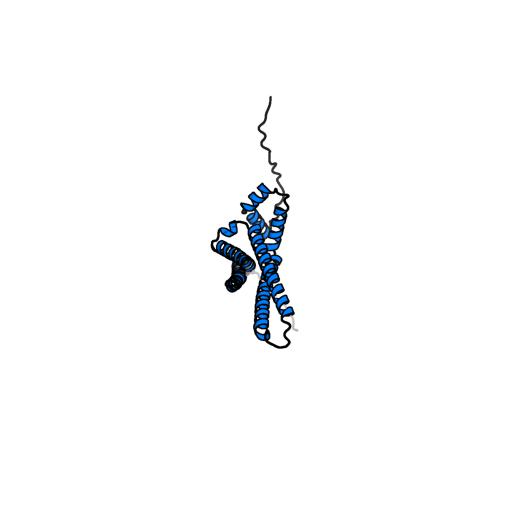 43.44 251 MET A N 1
ATOM 1993 C CA . MET A 1 251 ? -9.270 -23.436 110.034 1.00 43.44 251 MET A CA 1
ATOM 1994 C C . MET A 1 251 ? -9.423 -24.592 111.057 1.00 43.44 251 MET A C 1
ATOM 1996 O O . MET A 1 251 ? -10.471 -24.625 111.715 1.00 43.44 251 MET A O 1
ATOM 2000 N N . PRO A 1 252 ? -8.463 -25.534 111.205 1.00 55.75 252 PRO A N 1
ATOM 2001 C CA . PRO A 1 252 ? -7.201 -25.239 111.899 1.00 55.75 252 PRO A CA 1
ATOM 2002 C C . PRO A 1 252 ? -5.925 -25.916 111.348 1.00 55.75 252 PRO A C 1
ATOM 2004 O O . PRO A 1 252 ? -5.977 -26.964 110.716 1.00 55.75 252 PRO A O 1
ATOM 2007 N N . ASP A 1 253 ? -4.809 -25.240 111.644 1.00 47.03 253 ASP A N 1
ATOM 2008 C CA . ASP A 1 253 ? -3.470 -25.692 112.063 1.00 47.03 253 ASP A CA 1
ATOM 2009 C C . ASP A 1 253 ? -2.814 -26.955 111.482 1.00 47.03 253 ASP A C 1
ATOM 2011 O O . ASP A 1 253 ? -3.364 -28.054 111.492 1.00 47.03 253 ASP A O 1
ATOM 2015 N N . GLY A 1 254 ? -1.531 -26.801 111.135 1.00 46.03 254 GLY A N 1
ATOM 2016 C CA . GLY A 1 254 ? -0.601 -27.919 110.987 1.00 46.03 254 GLY A CA 1
ATOM 2017 C C . GLY A 1 254 ? 0.610 -27.612 110.112 1.00 46.03 254 GLY A C 1
ATOM 2018 O O . GLY A 1 254 ? 0.647 -28.020 108.958 1.00 46.03 254 GLY A O 1
ATOM 2019 N N . ASP A 1 255 ? 1.552 -26.849 110.665 1.00 47.19 255 ASP A N 1
ATOM 2020 C CA . ASP A 1 255 ? 3.009 -27.056 110.657 1.00 47.19 255 ASP A CA 1
ATOM 2021 C C . ASP A 1 255 ? 3.639 -27.916 109.542 1.00 47.19 255 ASP A C 1
ATOM 2023 O O . ASP A 1 255 ? 3.302 -29.086 109.376 1.00 47.19 255 ASP A O 1
ATOM 2027 N N . GLY A 1 256 ? 4.708 -27.406 108.912 1.00 46.81 256 GLY A N 1
ATOM 2028 C CA . GLY A 1 256 ? 5.749 -28.304 108.402 1.00 46.81 256 GLY A CA 1
ATOM 2029 C C . GLY A 1 256 ? 6.522 -27.870 107.162 1.00 46.81 256 GLY A C 1
ATOM 2030 O O . GLY A 1 256 ? 6.195 -28.257 106.051 1.00 46.81 256 GLY A O 1
ATOM 2031 N N . GLU A 1 257 ? 7.654 -27.225 107.431 1.00 47.12 257 GLU A N 1
ATOM 2032 C CA . GLU A 1 257 ? 8.965 -27.642 106.917 1.00 47.12 257 GLU A CA 1
ATOM 2033 C C . GLU A 1 257 ? 9.485 -27.130 105.560 1.00 47.12 257 GLU A C 1
ATOM 2035 O O . GLU A 1 257 ? 8.889 -27.219 104.491 1.00 47.12 257 GLU A O 1
ATOM 2040 N N . ALA A 1 258 ? 10.703 -26.608 105.677 1.00 49.88 258 ALA A N 1
ATOM 2041 C CA . ALA A 1 258 ? 11.605 -26.143 104.647 1.00 49.88 258 ALA A CA 1
ATOM 2042 C C . ALA A 1 258 ? 12.165 -27.277 103.777 1.00 49.88 258 ALA A C 1
ATOM 2044 O O . ALA A 1 258 ? 12.571 -28.310 104.308 1.00 49.88 258 ALA A O 1
ATOM 2045 N N . ARG A 1 259 ? 12.364 -27.003 102.483 1.00 43.12 259 ARG A N 1
ATOM 2046 C CA . ARG A 1 259 ? 13.676 -26.960 101.802 1.00 43.12 259 ARG A CA 1
ATOM 2047 C C . ARG A 1 259 ? 13.525 -26.771 100.300 1.00 43.12 259 ARG A C 1
ATOM 2049 O O . ARG A 1 259 ? 12.605 -27.377 99.718 1.00 43.12 259 ARG A O 1
#

Foldseek 3Di:
DDDDDDDDDPDDDPDDPDDPDDPVVVVVVVVVVVPPFPLVVVCCVPANPPDPLVVLLVVLLVCCVDPNVLVVLVVLLVVLVVLVVVLVVLVVVCVPCVPDDPDPNVVSVVVNVVSLVVNLVSLVVLVVSLVSVCSNVHPVLVVDVVSVVLSVLSVVLSVLSVCVVVDPCVPCPVVNVVSSVVSVVVSVVVVVVVVVVVVVVVVVVVVVVVVVVVVVVVVVVVVVVVVVVVVVVVVVVVPPPDDDDDDDDDDDDDDDDDD

Radius of gyration: 39.76 Å; chains: 1; bounding box: 99×48×136 Å

Organism: NCBI:txid1851006

InterPro domains:
  IPR005821 Ion transport domain [PF00520] (68-192)
  IPR027359 Voltage-dependent channel domain superfamily [G3DSA:1.20.120.350] (58-195)
  IPR031846 Voltage-gated hydrogen channel 1 [PTHR46480] (56-228)